Protein AF-A0A943Q729-F1 (afdb_monomer_lite)

Structure (mmCIF, N/CA/C/O backbone):
data_AF-A0A943Q729-F1
#
_entry.id   AF-A0A943Q729-F1
#
loop_
_atom_site.group_PDB
_atom_site.id
_atom_site.type_symbol
_atom_site.label_atom_id
_atom_site.label_alt_id
_atom_site.label_comp_id
_atom_site.label_asym_id
_atom_site.label_entity_id
_atom_site.label_seq_id
_atom_site.pdbx_PDB_ins_code
_atom_site.Cartn_x
_atom_site.Cartn_y
_atom_site.Cartn_z
_atom_site.occupancy
_atom_site.B_iso_or_equiv
_atom_site.auth_seq_id
_atom_site.auth_comp_id
_atom_site.auth_asym_id
_atom_site.auth_atom_id
_atom_site.pdbx_PDB_model_num
ATOM 1 N N . MET A 1 1 ? 25.561 -41.787 -83.678 1.00 50.84 1 MET A N 1
ATOM 2 C CA . MET A 1 1 ? 24.642 -41.439 -82.561 1.00 50.84 1 MET A CA 1
ATOM 3 C C . MET A 1 1 ? 25.364 -40.540 -81.547 1.00 50.84 1 MET A C 1
ATOM 5 O O . MET A 1 1 ? 26.297 -41.026 -80.929 1.00 50.84 1 MET A O 1
ATOM 9 N N . LYS A 1 2 ? 25.003 -39.251 -81.374 1.00 47.88 2 LYS A N 1
ATOM 10 C CA . LYS A 1 2 ? 25.682 -38.339 -80.404 1.00 47.88 2 LYS A CA 1
ATOM 11 C C . LYS A 1 2 ? 24.779 -37.329 -79.645 1.00 47.88 2 LYS A C 1
ATOM 13 O O . LYS A 1 2 ? 25.304 -36.437 -78.989 1.00 47.88 2 LYS A O 1
ATOM 18 N N . LYS A 1 3 ? 23.439 -37.453 -79.671 1.00 49.59 3 LYS A N 1
ATOM 19 C CA . LYS A 1 3 ? 22.523 -36.493 -78.992 1.00 49.59 3 LYS A CA 1
ATOM 20 C C . LYS A 1 3 ? 22.023 -36.907 -77.592 1.00 49.59 3 LYS A C 1
ATOM 22 O O . LYS A 1 3 ? 21.720 -36.032 -76.795 1.00 49.59 3 LYS A O 1
ATOM 27 N N . LYS A 1 4 ? 21.981 -38.206 -77.252 1.00 48.34 4 LYS A N 1
ATOM 28 C CA . LYS A 1 4 ? 21.344 -38.708 -76.007 1.00 48.34 4 LYS A CA 1
ATOM 29 C C . LYS A 1 4 ? 22.220 -38.628 -74.738 1.00 48.34 4 LYS A C 1
ATOM 31 O O . LYS A 1 4 ? 21.702 -38.730 -73.637 1.00 48.34 4 LYS A O 1
ATOM 36 N N . VAL A 1 5 ? 23.536 -38.424 -74.876 1.00 50.72 5 VAL A N 1
ATOM 37 C CA . VAL A 1 5 ? 24.510 -38.486 -73.757 1.00 50.72 5 VAL A CA 1
ATOM 38 C C . VAL A 1 5 ? 24.711 -37.132 -73.050 1.00 50.72 5 VAL A C 1
ATOM 40 O O . VAL A 1 5 ? 25.251 -37.085 -71.948 1.00 50.72 5 VAL A O 1
ATOM 43 N N . ARG A 1 6 ? 24.275 -36.011 -73.648 1.00 51.03 6 ARG A N 1
ATOM 44 C CA . ARG A 1 6 ? 24.470 -34.669 -73.063 1.00 51.03 6 ARG A CA 1
ATOM 45 C C . ARG A 1 6 ? 23.537 -34.379 -71.879 1.00 51.03 6 ARG A C 1
ATOM 47 O O . ARG A 1 6 ? 24.009 -33.836 -70.888 1.00 51.03 6 ARG A O 1
ATOM 54 N N . ASN A 1 7 ? 22.268 -34.789 -71.933 1.00 55.78 7 ASN A N 1
ATOM 55 C CA . ASN A 1 7 ? 21.291 -34.431 -70.893 1.00 55.78 7 ASN A CA 1
ATOM 56 C C . ASN A 1 7 ? 21.555 -35.145 -69.555 1.00 55.78 7 ASN A C 1
ATOM 58 O O . ASN A 1 7 ? 21.474 -34.506 -68.510 1.00 55.78 7 ASN A O 1
ATOM 62 N N . ASN A 1 8 ? 21.972 -36.418 -69.569 1.00 55.00 8 ASN A N 1
ATOM 63 C CA . ASN A 1 8 ? 22.307 -37.142 -68.333 1.00 55.00 8 ASN A CA 1
ATOM 64 C C . ASN A 1 8 ? 23.494 -36.515 -67.581 1.00 55.00 8 ASN A C 1
ATOM 66 O O . ASN A 1 8 ? 23.521 -36.569 -66.358 1.00 55.00 8 ASN A O 1
ATOM 70 N N . LYS A 1 9 ? 24.452 -35.891 -68.285 1.00 53.03 9 LYS A N 1
ATOM 71 C CA . LYS A 1 9 ? 25.573 -35.190 -67.635 1.00 53.03 9 LYS A CA 1
ATOM 72 C C . LYS A 1 9 ? 25.128 -33.912 -66.923 1.00 53.03 9 LYS A C 1
ATOM 74 O O . LYS A 1 9 ? 25.658 -33.614 -65.861 1.00 53.03 9 LYS A O 1
ATOM 79 N N . VAL A 1 10 ? 24.153 -33.189 -67.480 1.00 54.88 10 VAL A N 1
ATOM 80 C CA . VAL A 1 10 ? 23.593 -31.980 -66.852 1.00 54.88 10 VAL A CA 1
ATOM 81 C C . VAL A 1 10 ? 22.761 -32.354 -65.626 1.00 54.88 10 VAL A C 1
ATOM 83 O O . VAL A 1 10 ? 22.993 -31.803 -64.560 1.00 54.88 10 VAL A O 1
ATOM 86 N N . ILE A 1 11 ? 21.873 -33.349 -65.737 1.00 56.91 11 ILE A N 1
ATOM 87 C CA . ILE A 1 11 ? 21.041 -33.810 -64.611 1.00 56.91 11 ILE A CA 1
ATOM 88 C C . ILE A 1 11 ? 21.911 -34.350 -63.464 1.00 56.91 11 ILE A C 1
ATOM 90 O O . ILE A 1 11 ? 21.679 -34.008 -62.307 1.00 56.91 11 ILE A O 1
ATOM 94 N N . LEU A 1 12 ? 22.951 -35.135 -63.774 1.00 54.47 12 LEU A N 1
ATOM 95 C CA . LEU A 1 12 ? 23.890 -35.629 -62.764 1.00 54.47 12 LEU A CA 1
ATOM 96 C C . LEU A 1 12 ? 24.662 -34.483 -62.093 1.00 54.47 12 LEU A C 1
ATOM 98 O O . LEU A 1 12 ? 24.796 -34.488 -60.875 1.00 54.47 12 LEU A O 1
ATOM 102 N N . ALA A 1 13 ? 25.118 -33.483 -62.856 1.00 57.34 13 ALA A N 1
ATOM 103 C CA . ALA A 1 13 ? 25.777 -32.301 -62.300 1.00 57.34 13 ALA A CA 1
ATOM 104 C C . ALA A 1 13 ? 24.837 -31.465 -61.412 1.00 57.34 13 ALA A C 1
ATOM 106 O O . ALA A 1 13 ? 25.272 -30.974 -60.376 1.00 57.34 13 ALA A O 1
ATOM 107 N N . SER A 1 14 ? 23.552 -31.345 -61.763 1.00 53.78 14 SER A N 1
ATOM 108 C CA . SER A 1 14 ? 22.551 -30.660 -60.935 1.00 53.78 14 SER A CA 1
ATOM 109 C C . SER A 1 14 ? 22.275 -31.393 -59.621 1.00 53.78 14 SER A C 1
ATOM 111 O O . SER A 1 14 ? 22.217 -30.747 -58.581 1.00 53.78 14 SER A O 1
ATOM 113 N N . ILE A 1 15 ? 22.155 -32.727 -59.635 1.00 58.56 15 ILE A N 1
ATOM 114 C CA . ILE A 1 15 ? 21.972 -33.525 -58.408 1.00 58.56 15 ILE A CA 1
ATOM 115 C C . ILE A 1 15 ? 23.233 -33.465 -57.534 1.00 58.56 15 ILE A C 1
ATOM 117 O O . ILE A 1 15 ? 23.124 -33.304 -56.321 1.00 58.56 15 ILE A O 1
ATOM 121 N N . LEU A 1 16 ? 24.424 -33.523 -58.141 1.00 53.88 16 LEU A N 1
ATOM 122 C CA . LEU A 1 16 ? 25.692 -33.379 -57.424 1.00 53.88 16 LEU A CA 1
ATOM 123 C C . LEU A 1 16 ? 25.811 -31.989 -56.776 1.00 53.88 16 LEU A C 1
ATOM 125 O O . LEU A 1 16 ? 26.142 -31.894 -55.601 1.00 53.88 16 LEU A O 1
ATOM 129 N N . ALA A 1 17 ? 25.468 -30.919 -57.502 1.00 52.81 17 ALA A N 1
ATOM 130 C CA . ALA A 1 17 ? 25.476 -29.554 -56.980 1.00 52.81 17 ALA A CA 1
ATOM 131 C C . ALA A 1 17 ? 24.466 -29.352 -55.837 1.00 52.81 17 ALA A C 1
ATOM 133 O O . ALA A 1 17 ? 24.796 -28.711 -54.841 1.00 52.81 17 ALA A O 1
ATOM 134 N N . LEU A 1 18 ? 23.263 -29.931 -55.941 1.00 51.97 18 LEU A N 1
ATOM 135 C CA . LEU A 1 18 ? 22.249 -29.856 -54.886 1.00 51.97 18 LEU A CA 1
ATOM 136 C C . LEU A 1 18 ? 22.676 -30.644 -53.632 1.00 51.97 18 LEU A C 1
ATOM 138 O O . LEU A 1 18 ? 22.516 -30.151 -52.519 1.00 51.97 18 LEU A O 1
ATOM 142 N N . GLY A 1 19 ? 23.304 -31.812 -53.814 1.00 52.22 19 GLY A N 1
ATOM 143 C CA . GLY A 1 19 ? 23.912 -32.593 -52.733 1.00 52.22 19 GLY A CA 1
ATOM 144 C C . GLY A 1 19 ? 25.077 -31.867 -52.050 1.00 52.22 19 GLY A C 1
ATOM 145 O O . GLY A 1 19 ? 25.152 -31.842 -50.820 1.00 52.22 19 GLY A O 1
ATOM 146 N N . CYS A 1 20 ? 25.943 -31.202 -52.823 1.00 53.06 20 CYS A N 1
ATOM 147 C CA . CYS A 1 20 ? 27.017 -30.360 -52.293 1.00 53.06 20 CYS A CA 1
ATOM 148 C C . CYS A 1 20 ? 26.483 -29.140 -51.525 1.00 53.06 20 CYS A C 1
ATOM 150 O O . CYS A 1 20 ? 27.040 -28.807 -50.484 1.00 53.06 20 CYS A O 1
ATOM 152 N N . LEU A 1 21 ? 25.392 -28.511 -51.977 1.00 47.88 21 LEU A N 1
ATOM 153 C CA . LEU A 1 21 ? 24.729 -27.419 -51.252 1.00 47.88 21 LEU A CA 1
ATOM 154 C C . LEU A 1 21 ? 24.155 -27.885 -49.906 1.00 47.88 21 LEU A C 1
ATOM 156 O O . LEU A 1 21 ? 24.373 -27.223 -48.892 1.00 47.88 21 LEU A O 1
ATOM 160 N N . THR A 1 22 ? 23.502 -29.052 -49.859 1.00 54.81 22 THR A N 1
ATOM 161 C CA . THR A 1 22 ? 23.019 -29.609 -48.584 1.00 54.81 22 THR A CA 1
ATOM 162 C C . THR A 1 22 ? 24.168 -29.993 -47.648 1.00 54.81 22 THR A C 1
ATOM 164 O O . THR A 1 22 ? 24.132 -29.639 -46.470 1.00 54.81 22 THR A O 1
ATOM 167 N N . ALA A 1 23 ? 25.232 -30.619 -48.166 1.00 51.59 23 ALA A N 1
ATOM 168 C CA . ALA A 1 23 ? 26.418 -30.974 -47.385 1.00 51.59 23 ALA A CA 1
ATOM 169 C C . ALA A 1 23 ? 27.150 -29.734 -46.837 1.00 51.59 23 ALA A C 1
ATOM 171 O O . ALA A 1 23 ? 27.566 -29.730 -45.681 1.00 51.59 23 ALA A O 1
ATOM 172 N N . ALA A 1 24 ? 27.242 -28.657 -47.625 1.00 50.53 24 ALA A N 1
ATOM 173 C CA . ALA A 1 24 ? 27.793 -27.382 -47.174 1.00 50.53 24 ALA A CA 1
ATOM 174 C C . ALA A 1 24 ? 26.938 -26.747 -46.064 1.00 50.53 24 ALA A C 1
ATOM 176 O O . ALA A 1 24 ? 27.495 -26.275 -45.075 1.00 50.53 24 ALA A O 1
ATOM 177 N N . SER A 1 25 ? 25.602 -26.785 -46.173 1.00 49.69 25 SER A N 1
ATOM 178 C CA . SER A 1 25 ? 24.725 -26.217 -45.136 1.00 49.69 25 SER A CA 1
ATOM 179 C C . SER A 1 25 ? 24.841 -26.929 -43.783 1.00 49.69 25 SER A C 1
ATOM 181 O O . SER A 1 25 ? 24.988 -26.257 -42.765 1.00 49.69 25 SER A O 1
ATOM 183 N N . VAL A 1 26 ? 24.872 -28.270 -43.753 1.00 52.38 26 VAL A N 1
ATOM 184 C CA . VAL A 1 26 ? 25.045 -29.014 -42.488 1.00 52.38 26 VAL A CA 1
ATOM 185 C C . VAL A 1 26 ? 26.492 -28.980 -41.9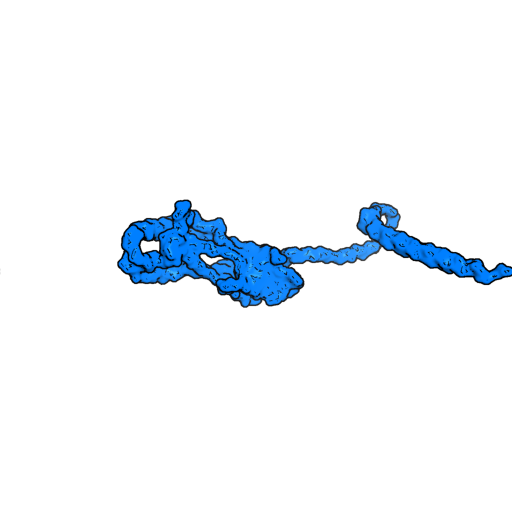82 1.00 52.38 26 VAL A C 1
ATOM 187 O O . VAL A 1 26 ? 26.715 -29.005 -40.774 1.00 52.38 26 VAL A O 1
ATOM 190 N N . GLY A 1 27 ? 27.475 -28.849 -42.881 1.00 43.56 27 GLY A N 1
ATOM 191 C CA . GLY A 1 27 ? 28.878 -28.632 -42.524 1.00 43.56 27 GLY A CA 1
ATOM 192 C C . GLY A 1 27 ? 29.097 -27.308 -41.787 1.00 43.56 27 GLY A C 1
ATOM 193 O O . GLY A 1 27 ? 29.744 -27.295 -40.742 1.00 43.56 27 GLY A O 1
ATOM 194 N N . PHE A 1 28 ? 28.482 -26.216 -42.259 1.00 46.22 28 PHE A N 1
ATOM 195 C CA . PHE A 1 28 ? 28.500 -24.926 -41.559 1.00 46.22 28 PHE A CA 1
ATOM 196 C C . PHE A 1 28 ? 27.839 -25.006 -40.174 1.00 46.22 28 PHE A C 1
ATOM 198 O O . PHE A 1 28 ? 28.396 -24.490 -39.208 1.00 46.22 28 PHE A O 1
ATOM 205 N N . SER A 1 29 ? 26.701 -25.699 -40.041 1.00 43.69 29 SER A N 1
ATOM 206 C CA . SER A 1 29 ? 26.063 -25.914 -38.731 1.00 43.69 29 SER A CA 1
ATOM 207 C C . SER A 1 29 ? 26.916 -26.753 -37.772 1.00 43.69 29 SER A C 1
ATOM 209 O O . SER A 1 29 ? 26.869 -26.528 -36.566 1.00 43.69 29 SER A O 1
ATOM 211 N N . SER A 1 30 ? 27.701 -27.707 -38.285 1.00 43.91 30 SER A N 1
ATOM 212 C CA . SER A 1 30 ? 28.532 -28.585 -37.453 1.00 43.91 30 SER A CA 1
ATOM 213 C C . SER A 1 30 ? 29.877 -27.966 -37.055 1.00 43.91 30 SER A C 1
ATOM 215 O O . SER A 1 30 ? 30.387 -28.307 -35.990 1.00 43.91 30 SER A O 1
ATOM 217 N N . TRP A 1 31 ? 30.450 -27.059 -37.856 1.00 39.47 31 TRP A N 1
ATOM 218 C CA . TRP A 1 31 ? 31.709 -26.376 -37.512 1.00 39.47 31 TRP A CA 1
ATOM 219 C C . TRP A 1 31 ? 31.526 -25.347 -36.385 1.00 39.47 31 TRP A C 1
ATOM 221 O O . TRP A 1 31 ? 32.400 -25.193 -35.540 1.00 39.47 31 TRP A O 1
ATOM 231 N N . VAL A 1 32 ? 30.342 -24.733 -36.270 1.00 44.12 32 VAL A N 1
ATOM 232 C CA . VAL A 1 32 ? 29.986 -23.870 -35.122 1.00 44.12 32 VAL A CA 1
ATOM 233 C C . VAL A 1 32 ? 30.011 -24.629 -33.778 1.00 44.12 32 VAL A C 1
ATOM 235 O O . VAL A 1 32 ? 30.067 -23.999 -32.725 1.00 44.12 32 VAL A O 1
ATOM 238 N N . ILE A 1 33 ? 29.994 -25.970 -33.789 1.00 46.53 33 ILE A N 1
ATOM 239 C CA . ILE A 1 33 ? 29.893 -26.811 -32.582 1.00 46.53 33 ILE A CA 1
ATOM 240 C C . ILE A 1 33 ? 31.115 -27.741 -32.380 1.00 46.53 33 ILE A C 1
ATOM 242 O O . ILE A 1 33 ? 31.267 -28.304 -31.296 1.00 46.53 33 ILE A O 1
ATOM 246 N N . ALA A 1 34 ? 32.032 -27.885 -33.348 1.00 39.22 34 ALA A N 1
ATOM 247 C CA . ALA A 1 34 ? 33.184 -28.788 -33.219 1.00 39.22 34 ALA A CA 1
ATOM 248 C C . ALA A 1 34 ? 34.489 -28.267 -33.857 1.00 39.22 34 ALA A C 1
ATOM 250 O O . ALA A 1 34 ? 34.477 -27.721 -34.955 1.00 39.22 34 ALA A O 1
ATOM 251 N N . ALA A 1 35 ? 35.608 -28.571 -33.180 1.00 38.81 35 ALA A N 1
ATOM 252 C CA . ALA A 1 35 ? 37.011 -28.287 -33.526 1.00 38.81 35 ALA A CA 1
ATOM 253 C C . ALA A 1 35 ? 37.489 -26.822 -33.378 1.00 38.81 35 ALA A C 1
ATOM 255 O O . ALA A 1 35 ? 37.504 -26.034 -34.322 1.00 38.81 35 ALA A O 1
ATOM 256 N N . GLN A 1 36 ? 37.991 -26.507 -32.176 1.00 45.56 36 GLN A N 1
ATOM 257 C CA . GLN A 1 36 ? 39.033 -25.492 -31.971 1.00 45.56 36 GLN A CA 1
ATOM 258 C C . GLN A 1 36 ? 40.409 -26.098 -32.322 1.00 45.56 36 GLN A C 1
ATOM 260 O O . GLN A 1 36 ? 40.698 -27.191 -31.836 1.00 45.56 36 GLN A O 1
ATOM 265 N N . ASN A 1 37 ? 41.248 -25.356 -33.066 1.00 40.12 37 ASN A N 1
ATOM 266 C CA . ASN A 1 37 ? 42.634 -25.681 -33.486 1.00 40.12 37 ASN A CA 1
ATOM 267 C C . ASN A 1 37 ? 42.782 -26.998 -34.310 1.00 40.12 37 ASN A C 1
ATOM 269 O O . ASN A 1 37 ? 41.916 -27.863 -34.280 1.00 40.12 37 ASN A O 1
ATOM 273 N N . THR A 1 38 ? 43.809 -27.243 -35.127 1.00 45.00 38 THR A N 1
ATOM 274 C CA . THR A 1 38 ? 45.134 -26.619 -35.316 1.00 45.00 38 THR A CA 1
ATOM 275 C C . THR A 1 38 ? 45.427 -26.381 -36.813 1.00 45.00 38 THR A C 1
ATOM 277 O O . THR A 1 38 ? 44.821 -27.030 -37.663 1.00 45.00 38 THR A O 1
ATOM 280 N N . ASP A 1 39 ? 46.369 -25.539 -37.251 1.00 45.28 39 ASP A N 1
ATOM 281 C CA . ASP A 1 39 ? 47.011 -24.347 -36.660 1.00 45.28 39 ASP A CA 1
ATOM 282 C C . ASP A 1 39 ? 47.620 -23.537 -37.832 1.00 45.28 39 ASP A C 1
ATOM 284 O O . ASP A 1 39 ? 48.531 -24.025 -38.496 1.00 45.28 39 ASP A O 1
ATOM 288 N N . ASP A 1 40 ? 47.138 -22.316 -38.092 1.00 40.47 40 ASP A N 1
ATOM 289 C CA . ASP A 1 40 ? 47.721 -21.363 -39.057 1.00 40.47 40 ASP A CA 1
ATOM 290 C C . ASP A 1 40 ? 47.350 -19.932 -38.616 1.00 40.47 40 ASP A C 1
ATOM 292 O O . ASP A 1 40 ? 46.173 -19.613 -38.427 1.00 40.47 40 ASP A O 1
ATOM 296 N N . THR A 1 41 ? 48.333 -19.050 -38.405 1.00 43.72 41 THR A N 1
ATOM 297 C CA . THR A 1 41 ? 48.140 -17.718 -37.788 1.00 43.72 41 THR A CA 1
ATOM 298 C C . THR A 1 41 ? 47.648 -16.644 -38.763 1.00 43.72 41 THR A C 1
ATOM 300 O O . THR A 1 41 ? 48.163 -15.526 -38.828 1.00 43.72 41 THR A O 1
ATOM 303 N N . SER A 1 42 ? 46.560 -16.932 -39.477 1.00 38.69 42 SER A N 1
ATOM 304 C CA . SER A 1 42 ? 45.682 -15.870 -39.965 1.00 38.69 42 SER A CA 1
ATOM 305 C C . SER A 1 42 ? 44.837 -15.359 -38.798 1.00 38.69 42 SER A C 1
ATOM 307 O O . SER A 1 42 ? 43.882 -16.021 -38.392 1.00 38.69 42 SER A O 1
ATOM 309 N N . ASN A 1 43 ? 45.166 -14.175 -38.270 1.00 36.66 43 ASN A N 1
ATOM 310 C CA . ASN A 1 43 ? 44.339 -13.466 -37.286 1.00 36.66 43 ASN A CA 1
ATOM 311 C C . ASN A 1 43 ? 43.019 -13.015 -37.936 1.00 36.66 43 ASN A C 1
ATOM 313 O O . ASN A 1 43 ? 42.841 -11.845 -38.281 1.00 36.66 43 ASN A O 1
ATOM 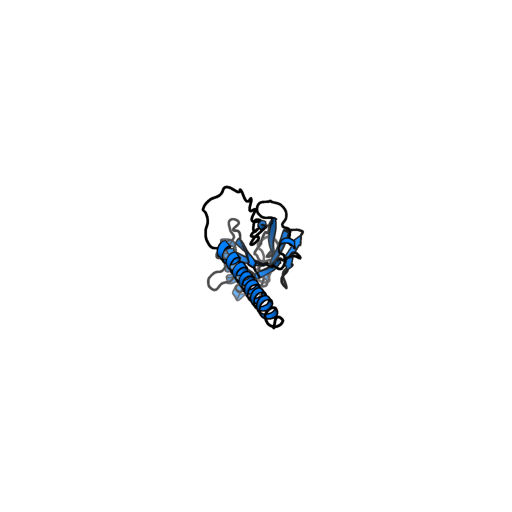317 N N . VAL A 1 44 ? 42.084 -13.950 -38.115 1.00 37.22 44 VAL A N 1
ATOM 318 C CA . VAL A 1 44 ? 40.701 -13.633 -38.461 1.00 37.22 44 VAL A CA 1
ATOM 319 C C . VAL A 1 44 ? 40.104 -12.940 -37.244 1.00 37.22 44 VAL A C 1
ATOM 321 O O . VAL A 1 44 ? 39.780 -13.582 -36.247 1.00 37.22 44 VAL A O 1
ATOM 324 N N . ASN A 1 45 ? 39.987 -11.615 -37.309 1.00 32.66 45 ASN A N 1
ATOM 325 C CA . ASN A 1 45 ? 39.368 -10.837 -36.246 1.00 32.66 45 ASN A CA 1
ATOM 326 C C . ASN A 1 45 ? 37.844 -11.028 -36.300 1.00 32.66 45 ASN A C 1
ATOM 328 O O . ASN A 1 45 ? 37.111 -10.179 -36.807 1.00 32.66 45 ASN A O 1
ATOM 332 N N . VAL A 1 46 ? 37.377 -12.188 -35.830 1.00 32.56 46 VAL A N 1
ATOM 333 C CA . VAL A 1 46 ? 35.956 -12.506 -35.685 1.00 32.56 46 VAL A CA 1
ATOM 334 C C . VAL A 1 46 ? 35.419 -11.733 -34.485 1.00 32.56 46 VAL A C 1
ATOM 336 O O . VAL A 1 46 ? 35.341 -12.246 -33.369 1.00 32.56 46 VAL A O 1
ATOM 339 N N . THR A 1 47 ? 35.017 -10.486 -34.709 1.00 26.91 47 THR A N 1
ATOM 340 C CA . THR A 1 47 ? 34.113 -9.799 -33.787 1.00 26.91 47 THR A CA 1
ATOM 341 C C . THR A 1 47 ? 32.734 -10.435 -33.905 1.00 26.91 47 THR A C 1
ATOM 343 O O . THR A 1 47 ? 31.934 -10.054 -34.760 1.00 26.91 47 THR A O 1
ATOM 346 N N . VAL A 1 48 ? 32.460 -11.417 -33.043 1.00 28.52 48 VAL A N 1
ATOM 347 C CA . VAL A 1 48 ? 31.081 -11.739 -32.668 1.00 28.52 48 VAL A CA 1
ATOM 348 C C . VAL A 1 48 ? 30.543 -10.506 -31.957 1.00 28.52 48 VAL A C 1
ATOM 350 O O . VAL A 1 48 ? 31.071 -10.119 -30.914 1.00 28.52 48 VAL A O 1
ATOM 353 N N . ASP A 1 49 ? 29.539 -9.864 -32.547 1.00 30.16 49 ASP A N 1
ATOM 354 C CA . ASP A 1 49 ? 28.929 -8.690 -31.937 1.00 30.16 49 ASP A CA 1
ATOM 355 C C . ASP A 1 49 ? 28.253 -9.093 -30.619 1.00 30.16 49 ASP A C 1
ATOM 357 O O . ASP A 1 49 ? 27.648 -10.166 -30.508 1.00 30.16 49 ASP A O 1
ATOM 361 N N . GLY A 1 50 ? 28.419 -8.274 -29.584 1.00 26.08 50 GLY A N 1
ATOM 362 C CA . GLY A 1 50 ? 28.039 -8.658 -28.228 1.00 26.08 50 GLY A CA 1
ATOM 363 C C . GLY A 1 50 ? 26.525 -8.802 -28.089 1.00 26.08 50 GLY A C 1
ATOM 364 O O . GLY A 1 50 ? 25.798 -7.816 -28.210 1.00 26.08 50 GLY A O 1
ATOM 365 N N . VAL A 1 51 ? 26.035 -10.003 -27.757 1.00 33.47 51 VAL A N 1
ATOM 366 C CA . VAL A 1 51 ? 24.621 -10.194 -27.400 1.00 33.47 51 VAL A CA 1
ATOM 367 C C . VAL A 1 51 ? 24.347 -9.455 -26.090 1.00 33.47 51 VAL A C 1
ATOM 369 O O . VAL A 1 51 ? 24.646 -9.952 -25.004 1.00 33.47 51 VAL A O 1
ATOM 372 N N . LYS A 1 52 ? 23.773 -8.252 -26.185 1.00 33.28 52 LYS A N 1
ATOM 373 C CA . LYS A 1 52 ? 23.280 -7.518 -25.018 1.00 33.28 52 LYS A CA 1
ATOM 374 C C . LYS A 1 52 ? 22.063 -8.235 -24.437 1.00 33.28 52 LYS A C 1
ATOM 376 O O . LYS A 1 52 ? 20.974 -8.224 -25.010 1.00 33.28 52 LYS A O 1
ATOM 381 N N . ASP A 1 53 ? 22.262 -8.833 -23.272 1.00 34.88 53 ASP A N 1
ATOM 382 C CA . ASP A 1 53 ? 21.197 -9.370 -22.434 1.00 34.88 53 ASP A CA 1
ATOM 383 C C . ASP A 1 53 ? 20.514 -8.229 -21.664 1.00 34.88 53 ASP A C 1
ATOM 385 O O . ASP A 1 53 ? 21.027 -7.735 -20.662 1.00 34.88 53 ASP A O 1
ATOM 389 N N . HIS A 1 54 ? 19.353 -7.800 -22.156 1.00 41.00 54 HIS A N 1
ATOM 390 C CA . HIS A 1 54 ? 18.589 -6.671 -21.615 1.00 41.00 54 HIS A CA 1
ATOM 391 C C . HIS A 1 54 ? 17.572 -7.073 -20.528 1.00 41.00 54 HIS A C 1
ATOM 393 O O . HIS A 1 54 ? 16.693 -6.273 -20.212 1.00 41.00 54 HIS A O 1
ATOM 399 N N . ARG A 1 55 ? 17.627 -8.304 -19.981 1.00 41.28 55 ARG A N 1
ATOM 400 C CA . ARG A 1 55 ? 16.534 -8.885 -19.163 1.00 41.28 55 ARG A CA 1
ATOM 401 C C . ARG A 1 55 ? 16.008 -7.977 -18.046 1.00 41.28 55 ARG A C 1
ATOM 403 O O . ARG A 1 55 ? 14.798 -7.933 -17.858 1.00 41.28 55 ARG A O 1
ATOM 410 N N . TYR A 1 56 ? 16.892 -7.240 -17.368 1.00 54.81 56 TYR A N 1
ATOM 411 C CA . TYR A 1 56 ? 16.532 -6.164 -16.435 1.00 54.81 56 TYR A CA 1
ATOM 412 C C . TYR A 1 56 ? 17.551 -5.029 -16.577 1.00 54.81 56 TYR A C 1
ATOM 414 O O . TYR A 1 56 ? 18.666 -5.097 -16.046 1.00 54.81 56 TYR A O 1
ATOM 422 N N . ASN A 1 57 ? 17.174 -4.026 -17.372 1.00 62.25 57 ASN A N 1
ATOM 423 C CA . ASN A 1 57 ? 18.044 -2.934 -17.818 1.00 62.25 57 ASN A CA 1
ATOM 424 C C . ASN A 1 57 ? 17.850 -1.627 -17.026 1.00 62.25 57 ASN A C 1
ATOM 426 O O . ASN A 1 57 ? 18.361 -0.576 -17.420 1.00 62.25 57 ASN A O 1
ATOM 430 N N . PHE A 1 58 ? 17.130 -1.703 -15.906 1.00 63.59 58 PHE A N 1
ATOM 431 C CA . PHE A 1 58 ? 16.882 -0.600 -14.990 1.00 63.59 58 PHE A CA 1
ATOM 432 C C . PHE A 1 58 ? 17.191 -0.994 -13.541 1.00 63.59 58 PHE A C 1
ATOM 434 O O . PHE A 1 58 ? 16.976 -2.141 -13.149 1.00 63.59 58 PHE A O 1
ATOM 441 N N . ASP A 1 59 ? 17.656 -0.025 -12.758 1.00 67.38 59 ASP A N 1
ATOM 442 C CA . ASP A 1 59 ? 17.674 -0.069 -11.298 1.00 67.38 59 ASP A CA 1
ATOM 443 C C . ASP A 1 59 ? 16.457 0.728 -10.787 1.00 67.38 59 ASP A C 1
ATOM 445 O O . ASP A 1 59 ? 16.150 1.799 -11.326 1.00 67.38 59 ASP A O 1
ATOM 449 N N . VAL A 1 60 ? 15.753 0.214 -9.770 1.00 65.19 60 VAL A N 1
ATOM 450 C CA . VAL A 1 60 ? 14.617 0.908 -9.132 1.00 65.19 60 VAL A CA 1
ATOM 451 C C . VAL A 1 60 ? 14.983 1.296 -7.714 1.00 65.19 60 VAL A C 1
ATOM 453 O O . VAL A 1 60 ? 15.261 0.433 -6.881 1.00 65.19 60 VAL A O 1
ATOM 456 N N . THR A 1 61 ? 14.910 2.590 -7.434 1.00 70.19 61 THR A N 1
ATOM 457 C CA . THR A 1 61 ? 14.985 3.116 -6.072 1.00 70.19 61 THR A CA 1
ATOM 458 C C . THR A 1 61 ? 13.575 3.435 -5.606 1.00 70.19 61 THR A C 1
ATOM 460 O O . THR A 1 61 ? 12.859 4.174 -6.278 1.00 70.19 61 THR A O 1
ATOM 463 N N . ALA A 1 62 ? 13.182 2.890 -4.456 1.00 60.22 62 ALA A N 1
ATOM 464 C CA . ALA A 1 62 ? 11.995 3.350 -3.754 1.00 60.22 62 ALA A CA 1
ATOM 465 C C . ALA A 1 62 ? 12.374 4.536 -2.857 1.00 60.22 62 ALA A C 1
ATOM 467 O O . ALA A 1 62 ? 13.223 4.387 -1.976 1.00 60.22 62 ALA A O 1
ATOM 468 N N . SER A 1 63 ? 11.742 5.689 -3.061 1.00 58.44 63 SER A N 1
ATOM 469 C CA . SER A 1 63 ? 11.750 6.799 -2.108 1.00 58.44 63 SER A CA 1
ATOM 470 C C . SER A 1 63 ? 10.383 6.900 -1.444 1.00 58.44 63 SER A C 1
ATOM 472 O O . SER A 1 63 ? 9.342 6.847 -2.095 1.00 58.44 63 SER A O 1
ATOM 474 N N . SER A 1 64 ? 10.364 7.055 -0.125 1.00 55.47 64 SER A N 1
ATOM 475 C CA . SER A 1 64 ? 9.192 7.598 0.550 1.00 55.47 64 SER A CA 1
ATOM 476 C C . SER A 1 64 ? 9.263 9.118 0.462 1.00 55.47 64 SER A C 1
ATOM 478 O O . SER A 1 64 ? 10.162 9.718 1.051 1.00 55.47 64 SER A O 1
ATOM 480 N N . SER A 1 65 ? 8.293 9.750 -0.192 1.00 52.94 65 SER A N 1
ATOM 481 C CA . SER A 1 65 ? 7.808 11.037 0.308 1.00 52.94 65 SER A CA 1
ATOM 482 C C . SER A 1 65 ? 7.310 10.840 1.749 1.00 52.94 65 SER A C 1
ATOM 484 O O . SER A 1 65 ? 6.812 9.759 2.071 1.00 52.94 65 SER A O 1
ATOM 486 N N . ASP A 1 66 ? 7.472 11.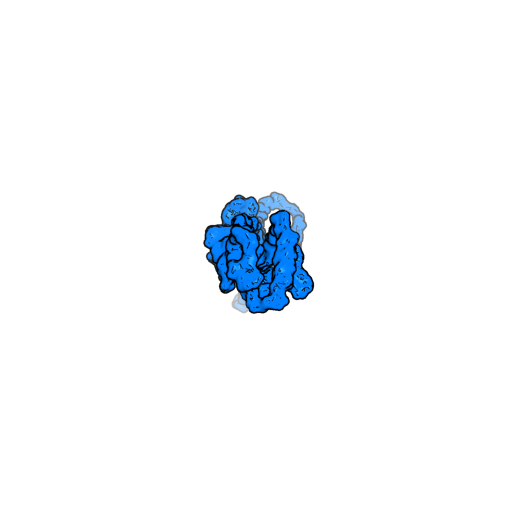840 2.622 1.00 53.94 66 ASP A N 1
ATOM 487 C CA . ASP A 1 66 ? 7.260 11.723 4.079 1.00 53.94 66 ASP A CA 1
ATOM 488 C C . ASP A 1 66 ? 5.793 11.415 4.470 1.00 53.94 66 ASP A C 1
ATOM 490 O O . ASP A 1 66 ? 5.026 12.276 4.906 1.00 53.94 66 ASP A O 1
ATOM 494 N N . SER A 1 67 ? 5.390 10.152 4.322 1.00 52.22 67 SER A N 1
ATOM 495 C CA . SER A 1 67 ? 4.059 9.644 4.653 1.00 52.22 67 SER A CA 1
ATOM 496 C C . SER A 1 67 ? 3.908 9.414 6.153 1.00 52.22 67 SER A C 1
ATOM 498 O O . SER A 1 67 ? 4.379 8.416 6.697 1.00 52.22 67 SER A O 1
ATOM 500 N N . THR A 1 68 ? 3.179 10.304 6.825 1.00 57.44 68 THR A N 1
ATOM 501 C CA . THR A 1 68 ? 2.754 10.114 8.219 1.00 57.44 68 THR A CA 1
ATOM 502 C C . THR A 1 68 ? 1.351 9.513 8.285 1.00 57.44 68 THR A C 1
ATOM 504 O O . THR A 1 68 ? 0.348 10.223 8.198 1.00 57.44 68 THR A O 1
ATOM 507 N N . ILE A 1 69 ? 1.292 8.195 8.489 1.00 59.97 69 ILE A N 1
ATOM 508 C CA . ILE A 1 69 ? 0.056 7.470 8.809 1.00 59.97 69 ILE A CA 1
ATOM 509 C C . ILE A 1 69 ? -0.309 7.750 10.273 1.00 59.97 69 ILE A C 1
ATOM 511 O O . ILE A 1 69 ? 0.485 7.490 11.176 1.00 59.97 69 ILE A O 1
ATOM 515 N N . GLN A 1 70 ? -1.515 8.259 10.516 1.00 57.59 70 GLN A N 1
ATOM 516 C CA . GLN A 1 70 ? -2.035 8.593 11.842 1.00 57.59 70 GLN A CA 1
ATOM 517 C C . GLN A 1 70 ? -3.319 7.799 12.104 1.00 57.59 70 GLN A C 1
ATOM 519 O O . GLN A 1 70 ? -4.366 8.080 11.519 1.00 57.59 70 GLN A O 1
ATOM 524 N N . LEU A 1 71 ? -3.221 6.794 12.983 1.00 55.62 71 LEU A N 1
ATOM 525 C CA . LEU A 1 71 ? -4.348 5.963 13.413 1.00 55.62 71 LEU A CA 1
ATOM 526 C C . LEU A 1 71 ? -4.990 6.548 14.678 1.00 55.62 71 LEU A C 1
ATOM 528 O O . LEU A 1 71 ? -4.332 6.655 15.714 1.00 55.62 71 LEU A O 1
ATOM 532 N N . GLY A 1 72 ? -6.284 6.859 14.630 1.00 58.00 72 GLY A N 1
ATOM 533 C CA . GLY A 1 72 ? -7.036 7.301 15.804 1.00 58.00 72 GLY A CA 1
ATOM 534 C C . GLY A 1 72 ? -8.498 7.641 15.503 1.00 58.00 72 GLY A C 1
ATOM 535 O O . GLY A 1 72 ? -8.890 7.691 14.335 1.00 58.00 72 GLY A O 1
ATOM 536 N N . PRO A 1 73 ? -9.328 7.874 16.538 1.00 53.00 73 PRO A N 1
ATOM 537 C CA . PRO A 1 73 ? -10.631 8.505 16.351 1.00 53.00 73 PRO A CA 1
ATOM 538 C C . PRO A 1 73 ? -10.450 9.874 15.683 1.00 53.00 73 PRO A C 1
ATOM 540 O O . PRO A 1 73 ? -9.636 10.675 16.135 1.00 53.00 73 PRO A O 1
ATOM 543 N N . SER A 1 74 ? -11.179 10.124 14.594 1.00 55.41 74 SER A N 1
ATOM 544 C CA . SER A 1 74 ? -10.993 11.314 13.745 1.00 55.41 74 SER A CA 1
ATOM 545 C C . SER A 1 74 ? -11.818 12.525 14.180 1.00 55.41 74 SER A C 1
ATOM 547 O O . SER A 1 74 ? -11.500 13.658 13.836 1.00 55.41 74 SER A O 1
ATOM 549 N N . THR A 1 75 ? -12.919 12.271 14.882 1.00 67.31 75 THR A N 1
ATOM 550 C CA . THR A 1 75 ? -14.011 13.212 15.150 1.00 67.31 75 THR A CA 1
ATOM 551 C C . THR A 1 75 ? -14.670 12.872 16.482 1.00 67.31 75 THR A C 1
ATOM 553 O O . THR A 1 75 ? -14.582 11.733 16.944 1.00 67.31 75 THR A O 1
ATOM 556 N N . GLU A 1 76 ? -15.353 13.846 17.087 1.00 67.56 76 GLU A N 1
ATOM 557 C CA . GLU A 1 76 ? -16.220 13.622 18.249 1.00 67.56 76 GLU A CA 1
ATOM 558 C C . GLU A 1 76 ? -17.311 12.590 17.919 1.00 67.56 76 GLU A C 1
ATOM 560 O O . GLU A 1 76 ? -18.239 12.865 17.154 1.00 67.56 76 GLU A O 1
ATOM 565 N N . GLY A 1 77 ? -17.182 11.388 18.480 1.00 61.09 77 GLY A N 1
ATOM 566 C CA . GLY A 1 77 ? -18.118 10.288 18.284 1.00 61.09 77 GLY A CA 1
ATOM 567 C C . GLY A 1 77 ? -19.125 10.178 19.423 1.00 61.09 77 GLY A C 1
ATOM 568 O O . GLY A 1 77 ? -18.963 10.740 20.503 1.00 61.09 77 GLY A O 1
ATOM 569 N N . LYS A 1 78 ? -20.186 9.390 19.216 1.00 72.56 78 LYS A N 1
ATOM 570 C CA . LYS A 1 78 ? -21.253 9.223 20.223 1.00 72.56 78 LYS A CA 1
ATOM 571 C C . LYS A 1 78 ? -20.763 8.569 21.524 1.00 72.56 78 LYS A C 1
ATOM 573 O O . LYS A 1 78 ? -21.332 8.818 22.585 1.00 72.56 78 LYS A O 1
ATOM 578 N N . TYR A 1 79 ? -19.752 7.705 21.424 1.00 73.69 79 TYR A N 1
ATOM 579 C CA . TYR A 1 79 ? -19.193 6.950 22.552 1.00 73.69 79 TYR A CA 1
ATOM 580 C C . TYR A 1 79 ? -17.661 6.998 22.639 1.00 73.69 79 TYR A C 1
ATOM 582 O O . TYR A 1 79 ? -17.108 6.683 23.689 1.00 73.69 79 TYR A O 1
ATOM 590 N N . ILE A 1 80 ? -16.974 7.350 21.547 1.00 71.69 80 ILE A N 1
ATOM 591 C CA . ILE A 1 80 ? -15.513 7.407 21.457 1.00 71.69 80 ILE A CA 1
ATOM 592 C C . ILE A 1 80 ? -15.146 8.699 20.732 1.00 71.69 80 ILE A C 1
ATOM 594 O O . ILE A 1 80 ? -15.570 8.907 19.598 1.00 71.69 80 ILE A O 1
ATOM 598 N N . SER A 1 81 ? -14.333 9.525 21.384 1.00 66.50 81 SER A N 1
ATOM 599 C CA . SER A 1 81 ? -13.839 10.806 20.871 1.00 66.50 81 SER A CA 1
ATOM 600 C C . SER A 1 81 ? -12.312 10.882 20.973 1.00 66.50 81 SER A C 1
ATOM 602 O O . SER A 1 81 ? -11.711 10.106 21.729 1.00 66.50 81 SER A O 1
ATOM 604 N N . PRO A 1 82 ? -11.656 11.801 20.246 1.00 61.78 82 PRO A N 1
ATOM 605 C CA . PRO A 1 82 ? -10.221 12.013 20.354 1.00 61.78 82 PRO A CA 1
ATOM 606 C C . PRO A 1 82 ? -9.844 12.607 21.717 1.00 61.78 82 PRO A C 1
ATOM 608 O O . PRO A 1 82 ? -10.535 13.461 22.266 1.00 61.78 82 PRO A O 1
ATOM 611 N N . SER A 1 83 ? -8.720 12.168 22.286 1.00 57.06 83 SER A N 1
ATOM 612 C CA . SER A 1 83 ? -8.229 12.708 23.556 1.00 57.06 83 SER A CA 1
ATOM 613 C C . SER A 1 83 ? -7.342 13.937 23.322 1.00 57.06 83 SER A C 1
ATOM 615 O O . SER A 1 83 ? -6.164 13.792 22.986 1.00 57.06 83 SER A O 1
ATOM 617 N N . GLY A 1 84 ? -7.886 15.135 23.548 1.00 61.06 84 GLY A N 1
ATOM 618 C CA . GLY A 1 84 ? -7.175 16.410 23.382 1.00 61.06 84 GLY A CA 1
ATOM 619 C C . GLY A 1 84 ? -7.274 16.973 21.961 1.00 61.06 84 GLY A C 1
ATOM 620 O O . GLY A 1 84 ? -8.149 16.585 21.196 1.00 61.06 84 GLY A O 1
ATOM 621 N N . SER A 1 85 ? -6.373 17.888 21.593 1.00 56.38 85 SER A N 1
ATOM 622 C CA . SER A 1 85 ? -6.302 18.486 20.248 1.00 56.38 85 SER A CA 1
ATOM 623 C C . SER A 1 85 ? -5.651 17.535 19.232 1.00 56.38 85 SER A C 1
ATOM 625 O O . SER A 1 85 ? -4.642 17.876 18.612 1.00 56.38 85 SER A O 1
ATOM 627 N N . ALA A 1 86 ? -6.157 16.306 19.142 1.00 52.62 86 ALA A N 1
ATOM 628 C CA . ALA A 1 86 ? -5.646 15.307 18.216 1.00 52.62 86 ALA A CA 1
ATOM 629 C C . ALA A 1 86 ? -5.890 15.749 16.766 1.00 52.62 86 ALA A C 1
ATOM 631 O O . ALA A 1 86 ? -6.953 16.278 16.443 1.00 52.62 86 ALA A O 1
ATOM 632 N N . SER A 1 87 ? -4.898 15.525 15.906 1.00 53.88 87 SER A N 1
ATOM 633 C CA . SER A 1 87 ? -5.038 15.692 14.460 1.00 53.88 87 SER A CA 1
ATOM 634 C C . SER A 1 87 ? -6.151 14.799 13.911 1.00 53.88 87 SER A C 1
ATOM 636 O O . SER A 1 87 ? -6.395 13.713 14.441 1.00 53.88 87 SER A O 1
ATOM 638 N N . GLU A 1 88 ? -6.774 15.227 12.813 1.00 60.34 88 GLU A N 1
ATOM 639 C CA . GLU A 1 88 ? -7.673 14.370 12.039 1.00 60.34 88 GLU A CA 1
ATOM 640 C C . GLU A 1 88 ? -6.955 13.075 11.613 1.00 60.34 88 GLU A C 1
ATOM 642 O O . GLU A 1 88 ? -5.750 13.066 11.347 1.00 60.34 88 GLU A O 1
ATOM 647 N N . GLU A 1 89 ? -7.704 11.973 11.543 1.00 68.31 89 GLU A N 1
ATOM 648 C CA . GLU A 1 89 ? -7.196 10.687 11.056 1.00 68.31 89 GLU A CA 1
ATOM 649 C C . GLU A 1 89 ? -6.542 10.839 9.677 1.00 68.31 89 GLU A C 1
ATOM 651 O O . GLU A 1 89 ? -7.151 11.362 8.742 1.00 68.31 89 GLU A O 1
ATOM 656 N N . ASN A 1 90 ? -5.348 10.265 9.514 1.00 70.06 90 ASN A N 1
ATOM 657 C CA . ASN A 1 90 ? -4.701 10.168 8.213 1.00 70.06 90 ASN A CA 1
ATOM 658 C C . ASN A 1 90 ? -4.287 8.725 7.913 1.00 70.06 90 ASN A C 1
ATOM 660 O O . ASN A 1 90 ? -3.195 8.288 8.268 1.00 70.06 90 ASN A O 1
ATOM 664 N N . LEU A 1 91 ? -5.153 7.982 7.222 1.00 75.38 91 LEU A N 1
ATOM 665 C CA . LEU A 1 91 ? -4.853 6.622 6.752 1.00 75.38 91 LEU A CA 1
ATOM 666 C C . LEU A 1 91 ? -4.144 6.590 5.387 1.00 75.38 91 LEU A C 1
ATOM 668 O O . LEU A 1 91 ? -3.927 5.509 4.837 1.00 75.38 91 LEU A O 1
ATOM 672 N N . ASN A 1 92 ? -3.836 7.749 4.799 1.00 77.94 92 ASN A N 1
ATOM 673 C CA . ASN A 1 92 ? -3.214 7.816 3.481 1.00 77.94 92 ASN A CA 1
ATOM 674 C C . ASN A 1 92 ? -1.720 7.487 3.576 1.00 77.94 92 ASN A C 1
ATOM 676 O O . ASN A 1 92 ? -1.043 7.876 4.528 1.00 77.94 92 ASN A O 1
ATOM 680 N N . PHE A 1 93 ? -1.206 6.797 2.564 1.00 79.19 93 PHE A N 1
ATOM 681 C CA . PHE A 1 93 ? 0.213 6.506 2.418 1.00 79.19 93 PHE A CA 1
ATOM 682 C C . PHE A 1 93 ? 0.618 6.620 0.952 1.00 79.19 93 PHE A C 1
ATOM 684 O O . PHE A 1 93 ? -0.178 6.365 0.048 1.00 79.19 93 PHE A O 1
ATOM 691 N N . ASN A 1 94 ? 1.869 6.975 0.708 1.00 81.75 94 ASN A N 1
ATOM 692 C CA . ASN A 1 94 ? 2.444 7.018 -0.622 1.00 81.75 94 ASN A CA 1
ATOM 693 C C . ASN A 1 94 ? 3.862 6.452 -0.637 1.00 81.75 94 ASN A C 1
ATOM 695 O O . ASN A 1 94 ? 4.538 6.357 0.388 1.00 81.75 94 ASN A O 1
ATOM 699 N N . PHE A 1 95 ? 4.279 6.036 -1.825 1.00 77.50 95 PHE A N 1
ATOM 700 C CA . PHE A 1 95 ? 5.662 5.705 -2.132 1.00 77.50 95 PHE A CA 1
ATOM 701 C C . PHE A 1 95 ? 5.941 6.048 -3.592 1.00 77.50 95 PHE A C 1
ATOM 703 O O . PHE A 1 95 ? 5.043 6.034 -4.439 1.00 77.50 95 PHE A O 1
ATOM 710 N N . GLU A 1 96 ? 7.199 6.342 -3.879 1.00 83.56 96 GLU A N 1
ATOM 711 C CA . GLU A 1 96 ? 7.686 6.718 -5.196 1.00 83.56 96 GLU A CA 1
ATOM 712 C C . GLU A 1 96 ? 8.697 5.682 -5.679 1.00 83.56 96 GLU A C 1
ATOM 714 O O . GLU A 1 96 ? 9.507 5.170 -4.906 1.00 83.56 96 GLU A O 1
ATOM 719 N N . LEU A 1 97 ? 8.630 5.351 -6.965 1.00 82.88 97 LEU A N 1
ATOM 720 C CA . LEU A 1 97 ? 9.537 4.426 -7.632 1.00 82.88 97 LEU A CA 1
ATOM 721 C C . LEU A 1 97 ? 10.260 5.167 -8.750 1.00 82.88 97 LEU A C 1
ATOM 723 O O . LEU A 1 97 ? 9.643 5.522 -9.757 1.00 82.88 97 LEU A O 1
ATOM 727 N N . THR A 1 98 ? 11.564 5.366 -8.591 1.00 87.00 98 THR A N 1
ATOM 728 C CA . THR A 1 98 ? 12.409 6.017 -9.594 1.00 87.00 98 THR A CA 1
ATOM 729 C C . THR A 1 98 ? 13.161 4.966 -10.393 1.00 87.00 98 THR A C 1
ATOM 731 O O . THR A 1 98 ? 13.974 4.217 -9.850 1.00 87.00 98 THR A O 1
ATOM 734 N N . PHE A 1 99 ? 12.904 4.928 -11.699 1.00 83.25 99 PHE A N 1
ATOM 735 C CA . PHE A 1 99 ? 13.533 4.015 -12.647 1.00 83.25 99 PHE A CA 1
ATOM 736 C C . PHE A 1 99 ? 14.758 4.682 -13.273 1.00 83.25 99 PHE A C 1
ATOM 738 O O . PHE A 1 99 ? 14.653 5.723 -13.923 1.00 83.25 99 PHE A O 1
ATOM 745 N N . THR A 1 100 ? 15.930 4.080 -13.110 1.00 83.56 100 THR A N 1
ATOM 746 C CA . THR A 1 100 ? 17.183 4.569 -13.707 1.00 83.56 100 THR A CA 1
ATOM 747 C C . THR A 1 100 ? 17.786 3.512 -14.616 1.00 83.56 100 THR A C 1
ATOM 749 O O . THR A 1 100 ? 17.642 2.322 -14.357 1.00 83.56 100 THR A O 1
ATOM 752 N N . ALA A 1 101 ? 18.437 3.911 -15.706 1.00 78.69 101 ALA A N 1
ATOM 753 C CA . ALA A 1 101 ? 19.113 2.977 -16.596 1.00 78.69 101 ALA A CA 1
ATOM 754 C C . ALA A 1 101 ? 20.300 2.329 -15.863 1.00 78.69 101 ALA A C 1
ATOM 756 O O . ALA A 1 101 ? 21.151 3.020 -15.287 1.00 78.69 101 ALA A O 1
ATOM 757 N N . ARG A 1 102 ? 20.337 0.993 -15.878 1.00 75.31 102 ARG A N 1
ATOM 758 C CA . ARG A 1 102 ? 21.137 0.187 -14.951 1.00 75.31 102 ARG A CA 1
ATOM 759 C C . ARG A 1 102 ? 22.617 0.561 -14.951 1.00 75.31 102 ARG A C 1
ATOM 761 O O . ARG A 1 102 ? 23.257 0.579 -16.001 1.00 75.31 102 ARG A O 1
ATOM 768 N N . GLY A 1 103 ? 23.162 0.843 -13.768 1.00 72.56 103 GLY A N 1
ATOM 769 C CA . GLY A 1 103 ? 24.571 1.208 -13.589 1.00 72.56 103 GLY A CA 1
ATOM 770 C C . GLY A 1 103 ? 25.001 2.544 -14.215 1.00 72.56 103 GLY A C 1
ATOM 771 O O . GLY A 1 103 ? 26.200 2.789 -14.317 1.00 72.56 103 GLY A O 1
ATOM 772 N N . SER A 1 104 ? 24.065 3.403 -14.644 1.00 70.62 104 SER A N 1
ATOM 773 C CA . SER A 1 104 ? 24.383 4.681 -15.310 1.00 70.62 104 SER A CA 1
ATOM 774 C C . SER A 1 104 ? 23.874 5.935 -14.590 1.00 70.62 104 SER A C 1
ATOM 776 O O . SER A 1 104 ? 24.296 7.037 -14.930 1.00 70.62 104 SER A O 1
ATOM 778 N N . GLY A 1 105 ? 22.952 5.796 -13.629 1.00 74.81 105 GLY A N 1
ATOM 779 C CA . GLY A 1 105 ? 22.324 6.920 -12.917 1.00 74.81 105 GLY A CA 1
ATOM 780 C C . GLY A 1 105 ? 21.413 7.816 -13.774 1.00 74.81 105 GLY A C 1
ATOM 781 O O . GLY A 1 105 ? 20.714 8.667 -13.232 1.00 74.81 105 GLY A O 1
ATOM 782 N N . ALA A 1 106 ? 21.388 7.627 -15.097 1.00 83.75 106 ALA A N 1
ATOM 783 C CA . ALA A 1 106 ? 20.483 8.317 -16.006 1.00 83.75 106 ALA A CA 1
ATOM 784 C C . ALA A 1 106 ? 19.039 7.809 -15.849 1.00 83.75 106 ALA A C 1
ATOM 786 O O . ALA A 1 106 ? 18.813 6.676 -15.420 1.00 83.75 106 ALA A O 1
ATOM 787 N N . ALA A 1 107 ? 18.054 8.622 -16.239 1.00 85.81 107 ALA A N 1
ATOM 788 C CA . ALA A 1 107 ? 16.655 8.197 -16.296 1.00 85.81 107 ALA A CA 1
ATOM 789 C C . ALA A 1 107 ? 16.480 6.977 -17.221 1.00 85.81 107 ALA A C 1
ATOM 791 O O . ALA A 1 107 ? 17.130 6.881 -18.264 1.00 85.81 107 ALA A O 1
ATOM 792 N N . PHE A 1 108 ? 15.603 6.043 -16.847 1.00 84.44 108 PHE A N 1
ATOM 793 C CA . PHE A 1 108 ? 15.296 4.895 -17.697 1.00 84.44 108 PHE A CA 1
ATOM 794 C C . PHE A 1 108 ? 14.423 5.293 -18.898 1.00 84.44 108 PHE A C 1
ATOM 796 O O . PHE A 1 108 ? 13.387 5.937 -18.735 1.00 84.44 108 PHE A O 1
ATOM 803 N N . ASP A 1 109 ? 14.820 4.863 -20.097 1.00 86.94 109 ASP A N 1
ATOM 804 C CA . ASP A 1 109 ? 14.017 4.990 -21.313 1.00 86.94 109 ASP A CA 1
ATOM 805 C C . ASP A 1 109 ? 13.090 3.777 -21.458 1.00 86.94 109 ASP A C 1
ATOM 807 O O . ASP A 1 109 ? 13.520 2.682 -21.836 1.00 86.94 109 ASP A O 1
ATOM 811 N N . PHE A 1 110 ? 11.802 3.981 -21.181 1.00 84.00 110 PHE A N 1
ATOM 812 C CA . PHE A 1 110 ? 10.782 2.940 -21.295 1.00 84.00 110 PHE A CA 1
ATOM 813 C C . PHE A 1 110 ? 10.669 2.352 -22.704 1.00 84.00 110 PHE A C 1
ATOM 815 O O . PHE A 1 110 ? 10.376 1.163 -22.822 1.00 84.00 110 PHE A O 1
ATOM 822 N N . THR A 1 111 ? 10.967 3.108 -23.769 1.00 86.81 111 THR A N 1
ATOM 823 C CA . THR A 1 111 ? 10.863 2.598 -25.149 1.00 86.81 111 THR A CA 1
ATOM 824 C C . THR A 1 111 ? 11.811 1.419 -25.402 1.00 86.81 111 THR A C 1
ATOM 826 O O . THR A 1 111 ? 11.497 0.531 -26.198 1.00 86.81 111 THR A O 1
ATOM 829 N N . SER A 1 112 ? 12.908 1.329 -24.636 1.00 83.06 112 SER A N 1
ATOM 830 C CA . SER A 1 112 ? 13.862 0.213 -24.672 1.00 83.06 112 SER A CA 1
ATOM 831 C C . SER A 1 112 ? 13.281 -1.143 -24.238 1.00 83.06 112 SER A C 1
ATOM 833 O O . SER A 1 112 ? 13.907 -2.176 -24.479 1.00 83.06 112 SER A O 1
ATOM 835 N N . LEU A 1 113 ? 12.080 -1.176 -23.644 1.00 78.06 113 LEU A N 1
ATOM 836 C CA . LEU A 1 113 ? 11.389 -2.418 -23.282 1.00 78.06 113 LEU A CA 1
ATOM 837 C C . LEU A 1 113 ? 10.870 -3.205 -24.501 1.00 78.06 113 LEU A C 1
ATOM 839 O O . LEU A 1 113 ? 10.669 -4.418 -24.392 1.00 78.06 113 LEU A O 1
ATOM 843 N N . GLY A 1 114 ? 10.676 -2.559 -25.659 1.00 84.12 114 GLY A N 1
ATOM 844 C CA . GLY A 1 114 ? 10.077 -3.198 -26.838 1.00 84.12 114 GLY A CA 1
ATOM 845 C C . GLY A 1 114 ? 8.679 -3.743 -26.527 1.00 84.12 114 GLY A C 1
ATOM 846 O O . GLY A 1 114 ? 7.902 -3.086 -25.843 1.00 84.12 114 GLY A O 1
ATOM 847 N N . ASP A 1 115 ? 8.350 -4.956 -26.966 1.00 84.12 115 ASP A N 1
ATOM 848 C CA . ASP A 1 115 ? 7.036 -5.573 -26.697 1.00 84.12 115 ASP A CA 1
ATOM 849 C C . ASP A 1 115 ? 6.887 -6.133 -25.264 1.00 84.12 115 ASP A C 1
ATOM 851 O O . ASP A 1 115 ? 5.919 -6.828 -24.953 1.00 84.12 115 ASP A O 1
ATOM 855 N N . GLN A 1 116 ? 7.853 -5.883 -24.371 1.00 81.81 116 GLN A N 1
ATOM 856 C CA . GLN A 1 116 ? 7.808 -6.381 -22.997 1.00 81.81 116 GLN A CA 1
ATOM 857 C C . GLN A 1 116 ? 6.993 -5.467 -22.083 1.00 81.81 116 GLN A C 1
ATOM 859 O O . GLN A 1 116 ? 7.025 -4.240 -22.193 1.00 81.81 116 GLN A O 1
ATOM 864 N N . SER A 1 117 ? 6.310 -6.081 -21.118 1.00 85.62 117 SER A N 1
ATOM 865 C CA . SER A 1 117 ? 5.607 -5.369 -20.057 1.00 85.62 117 SER A CA 1
ATOM 866 C C . SER A 1 117 ? 5.785 -6.056 -18.704 1.00 85.62 117 SER A C 1
ATOM 868 O O . SER A 1 117 ? 6.043 -7.262 -18.630 1.00 85.62 117 SER A O 1
ATOM 870 N N . PHE A 1 118 ? 5.711 -5.266 -17.634 1.00 84.69 118 PHE A N 1
ATOM 871 C CA . PHE A 1 118 ? 5.959 -5.715 -16.266 1.00 84.69 118 PHE A CA 1
ATOM 872 C C . PHE A 1 118 ? 4.915 -5.128 -15.322 1.00 84.69 118 PHE A C 1
ATOM 874 O O . PHE A 1 118 ? 4.694 -3.917 -15.318 1.00 84.69 118 PHE A O 1
ATOM 881 N N . ASP A 1 119 ? 4.296 -5.976 -14.511 1.00 88.81 119 ASP A N 1
ATOM 882 C CA . ASP A 1 119 ? 3.354 -5.572 -13.476 1.00 88.81 119 ASP A CA 1
ATOM 883 C C . ASP A 1 119 ? 4.121 -5.175 -12.209 1.00 88.81 119 ASP A C 1
ATOM 885 O O . ASP A 1 119 ? 4.940 -5.937 -11.690 1.00 88.81 119 ASP A O 1
ATOM 889 N N . ILE A 1 120 ? 3.837 -3.976 -11.697 1.00 85.38 120 ILE A N 1
ATOM 890 C CA . ILE A 1 120 ? 4.360 -3.491 -10.421 1.00 85.38 120 ILE A CA 1
ATOM 891 C C . ILE A 1 120 ? 3.348 -3.857 -9.335 1.00 85.38 120 ILE A C 1
ATOM 893 O O . ILE A 1 120 ? 2.217 -3.367 -9.334 1.00 85.38 120 ILE A O 1
ATOM 897 N N . LYS A 1 121 ? 3.759 -4.707 -8.399 1.00 87.88 121 LYS A N 1
ATOM 898 C CA . LYS A 1 121 ? 2.955 -5.185 -7.270 1.00 87.88 121 LYS A CA 1
ATOM 899 C C . LYS A 1 121 ? 3.502 -4.643 -5.960 1.00 87.88 121 LYS A C 1
ATOM 901 O O . LYS A 1 121 ? 4.710 -4.482 -5.822 1.00 87.88 121 LYS A O 1
ATOM 906 N N . PHE A 1 122 ? 2.633 -4.404 -4.985 1.00 84.88 122 PHE A N 1
ATOM 907 C CA . PHE A 1 122 ? 3.030 -4.003 -3.637 1.00 84.88 122 PHE A CA 1
ATOM 908 C C . PHE A 1 122 ? 2.307 -4.818 -2.561 1.00 84.88 122 PHE A C 1
ATOM 910 O O . PHE A 1 122 ? 1.196 -5.313 -2.767 1.00 84.88 122 PHE A O 1
ATOM 917 N N . SER A 1 123 ? 2.941 -4.923 -1.396 1.00 82.19 123 SER A N 1
ATOM 918 C CA . SER A 1 123 ? 2.384 -5.537 -0.190 1.00 82.19 123 SER A CA 1
ATOM 919 C C . SER A 1 123 ? 3.080 -4.997 1.056 1.00 82.19 123 SER A C 1
ATOM 921 O O . SER A 1 123 ? 4.291 -4.767 1.028 1.00 82.19 123 SER A O 1
ATOM 923 N N . PHE A 1 124 ? 2.360 -4.881 2.169 1.00 79.94 124 PHE A N 1
ATOM 924 C CA . PHE A 1 124 ? 2.983 -4.697 3.481 1.00 79.94 124 PHE A CA 1
ATOM 925 C C . PHE A 1 124 ? 3.582 -6.031 3.952 1.00 79.94 124 PHE A C 1
ATOM 927 O O . PHE A 1 124 ? 2.880 -7.038 3.984 1.00 79.94 124 PHE A O 1
ATOM 934 N N . THR A 1 125 ? 4.879 -6.055 4.275 1.00 67.88 125 THR A N 1
ATOM 935 C CA . THR A 1 125 ? 5.616 -7.290 4.630 1.00 67.88 125 THR A CA 1
ATOM 936 C C . THR A 1 125 ? 6.122 -7.330 6.063 1.00 67.88 125 THR A C 1
ATOM 938 O O . THR A 1 125 ? 6.390 -8.413 6.574 1.00 67.88 125 THR A O 1
ATOM 941 N N . ASP A 1 126 ? 6.214 -6.176 6.722 1.00 64.06 126 ASP A N 1
ATOM 942 C CA . ASP A 1 126 ? 6.417 -6.080 8.165 1.00 64.06 126 ASP A CA 1
ATOM 943 C C . ASP A 1 126 ? 5.342 -5.151 8.735 1.00 64.06 126 ASP A C 1
ATOM 945 O O . ASP A 1 126 ? 5.399 -3.925 8.599 1.00 64.06 126 ASP A O 1
ATOM 949 N N . THR A 1 127 ? 4.295 -5.771 9.282 1.00 64.81 127 THR A N 1
ATOM 950 C CA . THR A 1 127 ? 3.116 -5.104 9.848 1.00 64.81 127 THR A CA 1
ATOM 951 C C . THR A 1 127 ? 3.203 -4.984 11.371 1.00 64.81 127 THR A C 1
ATOM 953 O O . THR A 1 127 ? 2.169 -4.807 12.015 1.00 64.81 127 THR A O 1
ATOM 956 N N . LEU A 1 128 ? 4.399 -5.126 11.966 1.00 69.06 128 LEU A N 1
ATOM 957 C CA . LEU A 1 128 ? 4.648 -4.963 13.409 1.00 69.06 128 LEU A CA 1
ATOM 958 C C . LEU A 1 128 ? 3.769 -5.862 14.310 1.00 69.06 128 LEU A C 1
ATOM 960 O O . LEU A 1 128 ? 3.485 -5.518 15.456 1.00 69.06 128 LEU A O 1
ATOM 964 N N . ASN A 1 129 ? 3.293 -6.998 13.782 1.00 73.38 129 ASN A N 1
ATOM 965 C CA . ASN A 1 129 ? 2.259 -7.849 14.392 1.00 73.38 129 ASN A CA 1
ATOM 966 C C . ASN A 1 129 ? 0.993 -7.090 14.850 1.00 73.38 129 ASN A C 1
ATOM 968 O O . ASN A 1 129 ? 0.342 -7.508 15.801 1.00 73.38 129 ASN A O 1
ATOM 972 N N . ILE A 1 130 ? 0.613 -5.998 14.167 1.00 80.44 130 ILE A N 1
ATOM 973 C CA . ILE A 1 130 ? -0.568 -5.196 14.530 1.00 80.44 130 ILE A CA 1
ATOM 974 C C . ILE A 1 130 ? -1.863 -6.011 14.556 1.00 80.44 130 ILE A C 1
ATOM 976 O O . ILE A 1 130 ? -2.718 -5.730 15.385 1.00 80.44 130 ILE A O 1
ATOM 980 N N . ASN A 1 131 ? -2.029 -6.999 13.676 1.00 83.75 131 ASN A N 1
ATOM 981 C CA . ASN A 1 131 ? -3.206 -7.863 13.685 1.00 83.75 131 ASN A CA 1
ATOM 982 C C . ASN A 1 131 ? -2.938 -9.107 14.541 1.00 83.75 131 ASN A C 1
ATOM 984 O O . ASN A 1 131 ? -2.047 -9.900 14.236 1.00 83.75 131 ASN A O 1
ATOM 988 N N . GLU A 1 132 ? -3.729 -9.287 15.599 1.00 84.38 132 GLU A N 1
ATOM 989 C CA . GLU A 1 132 ? -3.676 -10.478 16.450 1.00 84.38 132 GLU A CA 1
ATOM 990 C C . GLU A 1 132 ? -4.508 -11.622 15.846 1.00 84.38 132 GLU A C 1
ATOM 992 O O . GLU A 1 132 ? -5.374 -11.423 14.990 1.00 84.38 132 GLU A O 1
ATOM 997 N N . VAL A 1 133 ? -4.301 -12.847 16.338 1.00 83.12 133 VAL A N 1
ATOM 998 C CA . VAL A 1 133 ? -5.113 -14.010 15.945 1.00 83.12 133 VAL A CA 1
ATOM 999 C C . VAL A 1 133 ? -6.594 -13.734 16.238 1.00 83.12 133 VAL A C 1
ATOM 1001 O O . VAL A 1 133 ? -6.995 -13.583 17.391 1.00 83.12 133 VAL A O 1
ATOM 1004 N N . GLY A 1 134 ? -7.408 -13.666 15.182 1.00 84.12 134 GLY A N 1
ATOM 1005 C CA . GLY A 1 134 ? -8.841 -13.371 15.274 1.00 84.12 134 GLY A CA 1
ATOM 1006 C C . GLY A 1 134 ? -9.199 -11.894 15.496 1.00 84.12 134 GLY A C 1
ATOM 1007 O O . GLY A 1 134 ? -10.374 -11.601 15.708 1.00 84.12 134 GLY A O 1
ATOM 1008 N N . LYS A 1 135 ? -8.233 -10.964 15.441 1.00 88.94 135 LYS A N 1
ATOM 1009 C CA . LYS A 1 135 ? -8.477 -9.516 15.536 1.00 88.94 135 LYS A CA 1
ATOM 1010 C C . LYS A 1 135 ? -7.686 -8.756 14.472 1.00 88.94 135 LYS A C 1
ATOM 1012 O O . LYS A 1 135 ? -6.501 -8.464 14.616 1.00 88.94 135 LYS A O 1
ATOM 1017 N N . GLU A 1 136 ? -8.381 -8.402 13.406 1.00 91.06 136 GLU A N 1
ATOM 1018 C CA . GLU A 1 136 ? -7.869 -7.508 12.378 1.00 91.06 136 GLU A CA 1
ATOM 1019 C C . GLU A 1 136 ? -8.196 -6.065 12.782 1.00 91.06 136 GLU A C 1
ATOM 1021 O O . GLU A 1 136 ? -9.347 -5.633 12.706 1.00 91.06 136 GLU A O 1
ATOM 1026 N N . TYR A 1 137 ? -7.193 -5.329 13.251 1.00 87.88 137 TYR A N 1
ATOM 1027 C CA . TYR A 1 137 ? -7.327 -3.929 13.651 1.00 87.88 137 TYR A CA 1
ATOM 1028 C C . TYR A 1 137 ? -7.131 -2.984 12.460 1.00 87.88 137 TYR A C 1
ATOM 1030 O O . TYR A 1 137 ? -7.818 -1.968 12.370 1.00 87.88 137 TYR A O 1
ATOM 1038 N N . ILE A 1 138 ? -6.243 -3.339 11.525 1.00 86.25 138 ILE A N 1
ATOM 1039 C CA . ILE A 1 138 ? -5.981 -2.609 10.278 1.00 86.25 138 ILE A CA 1
ATOM 1040 C C . ILE A 1 138 ? -5.975 -3.595 9.112 1.00 86.25 138 ILE A C 1
ATOM 1042 O O . ILE A 1 138 ? -5.285 -4.613 9.150 1.00 86.25 138 ILE A O 1
ATOM 1046 N N . ASN A 1 139 ? -6.718 -3.271 8.059 1.00 88.69 139 ASN A N 1
ATOM 1047 C CA . ASN A 1 139 ? -6.672 -3.982 6.790 1.00 88.69 139 ASN A CA 1
ATOM 1048 C C . ASN A 1 139 ? -5.574 -3.354 5.911 1.00 88.69 139 ASN A C 1
ATOM 1050 O O . ASN A 1 139 ? -5.675 -2.195 5.491 1.00 88.69 139 ASN A O 1
ATOM 1054 N N . PHE A 1 140 ? -4.512 -4.125 5.667 1.00 85.81 140 PHE A N 1
ATOM 1055 C CA . PHE A 1 140 ? -3.363 -3.722 4.858 1.00 85.81 140 PHE A CA 1
ATOM 1056 C C . PHE A 1 140 ? -3.587 -4.120 3.390 1.00 85.81 140 PHE A C 1
ATOM 1058 O O . PHE A 1 140 ? -3.581 -5.313 3.078 1.00 85.81 140 PHE A O 1
ATOM 1065 N N . PRO A 1 141 ? -3.757 -3.157 2.465 1.00 86.62 141 PRO A N 1
ATOM 1066 C CA . PRO A 1 141 ? -3.967 -3.466 1.060 1.00 86.62 141 PRO A CA 1
ATOM 1067 C C . PRO A 1 141 ? -2.695 -4.034 0.417 1.00 86.62 141 PRO A C 1
ATOM 1069 O O . PRO A 1 141 ? -1.568 -3.709 0.796 1.00 86.62 141 PRO A O 1
ATOM 1072 N N . SER A 1 142 ? -2.890 -4.859 -0.605 1.00 88.75 142 SER A N 1
ATOM 1073 C CA . SER A 1 142 ? -1.842 -5.340 -1.507 1.00 88.75 142 SER A CA 1
ATOM 1074 C C . SER A 1 142 ? -2.432 -5.540 -2.902 1.00 88.75 142 SER A C 1
ATOM 1076 O O . SER A 1 142 ? -3.649 -5.675 -3.047 1.00 88.75 142 SER A O 1
ATOM 1078 N N . GLY A 1 143 ? -1.593 -5.535 -3.936 1.00 89.94 143 GLY A N 1
ATOM 1079 C CA . GLY A 1 143 ? -2.046 -5.729 -5.315 1.00 89.94 143 GLY A CA 1
ATOM 1080 C C . GLY A 1 143 ? -1.119 -5.120 -6.361 1.00 89.94 143 GLY A C 1
ATOM 1081 O O . GLY A 1 143 ? -0.023 -4.659 -6.048 1.00 89.94 143 GLY A O 1
ATOM 1082 N N . THR A 1 144 ? -1.565 -5.121 -7.617 1.00 92.62 144 THR A N 1
ATOM 1083 C CA . THR A 1 144 ? -0.857 -4.505 -8.750 1.00 92.62 144 THR A CA 1
ATOM 1084 C C . THR A 1 144 ? -1.205 -3.020 -8.843 1.00 92.62 144 THR A C 1
ATOM 1086 O O . THR A 1 144 ? -2.368 -2.692 -9.068 1.00 92.62 144 THR A O 1
ATOM 1089 N N . ILE A 1 145 ? -0.226 -2.117 -8.734 1.00 91.06 145 ILE A N 1
ATOM 1090 C CA . ILE A 1 145 ? -0.455 -0.669 -8.913 1.00 91.06 145 ILE A CA 1
ATOM 1091 C C . ILE A 1 145 ? -0.611 -0.283 -10.391 1.00 91.06 145 ILE A C 1
ATOM 1093 O O . ILE A 1 145 ? -1.285 0.690 -10.719 1.00 91.06 145 ILE A O 1
ATOM 1097 N N . GLY A 1 146 ? -0.000 -1.058 -11.286 1.00 92.69 146 GLY A N 1
ATOM 1098 C CA . GLY A 1 146 ? -0.102 -0.893 -12.731 1.00 92.69 146 GLY A CA 1
ATOM 1099 C C . GLY A 1 146 ? 0.979 -1.668 -13.479 1.00 92.69 146 GLY A C 1
ATOM 1100 O O . GLY A 1 146 ? 1.758 -2.409 -12.878 1.00 92.69 146 GLY A O 1
ATOM 1101 N N . THR A 1 147 ? 1.034 -1.471 -14.791 1.00 93.75 147 THR A N 1
ATOM 1102 C CA . THR A 1 147 ? 1.979 -2.118 -15.708 1.00 93.75 147 THR A CA 1
ATOM 1103 C C . THR A 1 147 ? 2.905 -1.071 -16.334 1.00 93.75 147 THR A C 1
ATOM 1105 O O . THR A 1 147 ? 2.429 -0.040 -16.804 1.00 93.75 147 THR A O 1
ATOM 1108 N N . ILE A 1 148 ? 4.213 -1.335 -16.402 1.00 90.94 148 ILE A N 1
ATOM 1109 C CA . ILE A 1 148 ? 5.159 -0.583 -17.251 1.00 90.94 148 ILE A CA 1
ATOM 1110 C C . ILE A 1 148 ? 5.390 -1.307 -18.580 1.00 90.94 148 ILE A C 1
ATOM 1112 O O . ILE A 1 148 ? 5.413 -2.536 -18.631 1.00 90.94 148 ILE A O 1
ATOM 1116 N N . SER A 1 149 ? 5.558 -0.544 -19.658 1.00 90.31 149 SER A N 1
ATOM 1117 C CA . SER A 1 149 ? 5.742 -1.028 -21.034 1.00 90.31 149 SER A CA 1
ATOM 1118 C C . SER A 1 149 ? 6.473 0.023 -21.884 1.00 90.31 149 SER A C 1
ATOM 1120 O O . SER A 1 149 ? 6.852 1.072 -21.359 1.00 90.31 149 SER A O 1
ATOM 1122 N N . ASN A 1 150 ? 6.648 -0.211 -23.191 1.00 87.62 150 ASN A N 1
ATOM 1123 C CA . ASN A 1 150 ? 7.283 0.760 -24.094 1.00 87.62 150 ASN A CA 1
ATOM 1124 C C . ASN A 1 150 ? 6.608 2.144 -24.152 1.00 87.62 150 ASN A C 1
ATOM 1126 O O . ASN A 1 150 ? 7.282 3.129 -24.447 1.00 87.62 150 ASN A O 1
ATOM 1130 N N . SER A 1 151 ? 5.317 2.237 -23.820 1.00 89.94 151 SER A N 1
ATOM 1131 C CA . SER A 1 151 ? 4.561 3.490 -23.765 1.00 89.94 151 SER A CA 1
ATOM 1132 C C . SER A 1 151 ? 4.583 4.159 -22.384 1.00 89.94 151 SER A C 1
ATOM 1134 O O . SER A 1 151 ? 3.834 5.107 -22.159 1.00 89.94 151 SER A O 1
ATOM 1136 N N . GLY A 1 152 ? 5.401 3.665 -21.447 1.00 89.94 152 GLY A N 1
ATOM 1137 C CA . GLY A 1 152 ? 5.440 4.117 -20.056 1.00 89.94 152 GLY A CA 1
ATOM 1138 C C . GLY A 1 152 ? 4.540 3.290 -19.132 1.00 89.94 152 GLY A C 1
ATOM 1139 O O . GLY A 1 152 ? 4.351 2.087 -19.334 1.00 89.94 152 GLY A O 1
ATOM 1140 N N . PHE A 1 153 ? 4.021 3.932 -18.087 1.00 93.38 153 PHE A N 1
ATOM 1141 C CA . PHE A 1 153 ? 3.203 3.326 -17.040 1.00 93.38 153 PHE A CA 1
ATOM 1142 C C . PHE A 1 153 ? 1.704 3.456 -17.328 1.00 93.38 153 PHE A C 1
ATOM 1144 O O . PHE A 1 153 ? 1.205 4.519 -17.690 1.00 93.38 153 PHE A O 1
ATOM 1151 N N . THR A 1 154 ? 0.970 2.371 -17.097 1.00 95.06 154 THR A N 1
ATOM 1152 C CA . THR A 1 154 ? -0.496 2.324 -17.098 1.00 95.06 154 THR A CA 1
ATOM 1153 C C . THR A 1 154 ? -0.964 1.861 -15.724 1.00 95.06 154 THR A C 1
ATOM 1155 O O . THR A 1 154 ? -0.655 0.739 -15.324 1.00 95.06 154 THR A O 1
ATOM 1158 N N . ALA A 1 155 ? -1.697 2.707 -14.999 1.00 94.50 155 ALA A N 1
ATOM 1159 C CA . ALA A 1 155 ? -2.260 2.351 -13.697 1.00 94.50 155 ALA A CA 1
ATOM 1160 C C . ALA A 1 155 ? -3.307 1.227 -13.817 1.00 94.50 155 ALA A C 1
ATOM 1162 O O . ALA A 1 155 ? -4.023 1.129 -14.816 1.00 94.50 155 ALA A O 1
ATOM 1163 N N . SER A 1 156 ? -3.411 0.394 -12.781 1.00 92.81 156 SER A N 1
ATOM 1164 C CA . SER A 1 156 ? -4.516 -0.561 -12.638 1.00 92.81 156 SER A CA 1
ATOM 1165 C C . SER A 1 156 ? -5.850 0.163 -12.414 1.00 92.81 156 SER A C 1
ATOM 1167 O O . SER A 1 156 ? -5.884 1.315 -11.978 1.00 92.81 156 SER A O 1
ATOM 1169 N N . SER A 1 157 ? -6.967 -0.532 -12.648 1.00 89.12 157 SER A N 1
ATOM 1170 C CA . SER A 1 157 ? -8.293 -0.061 -12.227 1.00 89.12 157 SER A CA 1
ATOM 1171 C C . SER A 1 157 ? -8.310 0.287 -10.735 1.00 89.12 157 SER A C 1
ATOM 1173 O O . SER A 1 157 ? -7.702 -0.414 -9.927 1.00 89.12 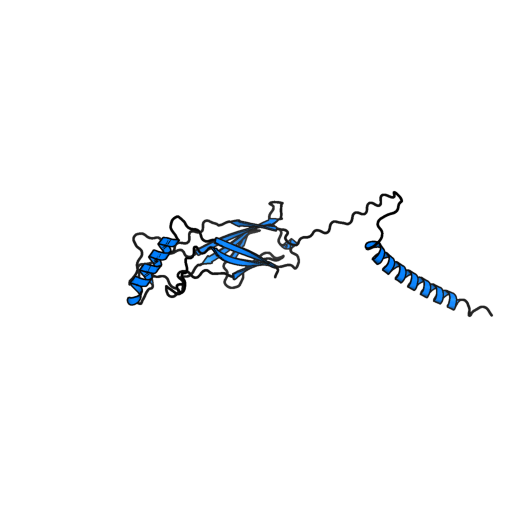157 SER A O 1
ATOM 1175 N N . ASP A 1 158 ? -8.996 1.380 -10.395 1.00 84.62 158 ASP A N 1
ATOM 1176 C CA . ASP A 1 158 ? -9.185 1.888 -9.028 1.00 84.62 158 ASP A CA 1
ATOM 1177 C C . ASP A 1 158 ? -7.889 2.229 -8.254 1.00 84.62 158 ASP A C 1
ATOM 1179 O O . ASP A 1 158 ? -7.909 2.398 -7.034 1.00 84.62 158 ASP A O 1
ATOM 1183 N N . VAL A 1 159 ? -6.760 2.397 -8.959 1.00 87.56 159 VAL A N 1
ATOM 1184 C CA . VAL A 1 159 ? -5.474 2.821 -8.382 1.00 87.56 159 VAL A CA 1
ATOM 1185 C C . VAL A 1 159 ? -5.151 4.284 -8.698 1.00 87.56 159 VAL A C 1
ATOM 1187 O O . VAL A 1 159 ? -5.032 4.684 -9.855 1.00 87.56 159 VAL A O 1
ATOM 1190 N N . THR A 1 160 ? -4.881 5.067 -7.651 1.00 87.19 160 THR A N 1
ATOM 1191 C CA . THR A 1 160 ? -4.360 6.439 -7.756 1.00 87.19 160 THR A CA 1
ATOM 1192 C C . THR A 1 160 ? -2.831 6.429 -7.863 1.00 87.19 160 THR A C 1
ATOM 1194 O O . THR A 1 160 ? -2.115 6.685 -6.892 1.00 87.19 160 THR A O 1
ATOM 1197 N N . ALA A 1 161 ? -2.315 6.129 -9.056 1.00 88.75 161 ALA A N 1
ATOM 1198 C CA . ALA A 1 161 ? -0.888 6.212 -9.366 1.00 88.75 161 ALA A CA 1
ATOM 1199 C C . ALA A 1 161 ? -0.621 7.153 -10.548 1.00 88.75 161 ALA A C 1
ATOM 1201 O O . ALA A 1 161 ? -1.349 7.143 -11.540 1.00 88.75 161 ALA A O 1
ATOM 1202 N N . THR A 1 162 ? 0.444 7.948 -10.453 1.00 88.69 162 THR A N 1
ATOM 1203 C CA . THR A 1 162 ? 0.834 8.934 -11.471 1.00 88.69 162 THR A CA 1
ATOM 1204 C C . THR A 1 162 ? 2.286 8.746 -11.879 1.00 88.69 162 THR A C 1
ATOM 1206 O O . THR A 1 162 ? 3.156 8.629 -11.019 1.00 88.69 162 THR A O 1
ATOM 1209 N N . GLN A 1 163 ? 2.555 8.786 -13.185 1.00 90.25 163 GLN A N 1
ATOM 1210 C CA . GLN A 1 163 ? 3.912 8.832 -13.724 1.00 90.25 163 GLN A CA 1
ATOM 1211 C C . GLN A 1 163 ? 4.326 10.276 -14.023 1.00 90.25 163 GLN A C 1
ATOM 1213 O O . GLN A 1 163 ? 3.569 11.039 -14.626 1.00 90.25 163 GLN A O 1
ATOM 1218 N N . LYS A 1 164 ? 5.566 10.618 -13.677 1.00 89.25 164 LYS A N 1
ATOM 1219 C CA . LYS A 1 164 ? 6.246 11.846 -14.085 1.00 89.25 164 LYS A CA 1
ATOM 1220 C C . LYS A 1 164 ? 7.650 11.471 -14.551 1.00 89.25 164 LYS A C 1
ATOM 1222 O O . LYS A 1 164 ? 8.490 11.081 -13.752 1.00 89.25 164 LYS A O 1
ATOM 1227 N N . ASN A 1 165 ? 7.914 11.567 -15.854 1.00 88.88 165 ASN A N 1
ATOM 1228 C CA . ASN A 1 165 ? 9.152 11.061 -16.463 1.00 88.88 165 ASN A CA 1
ATOM 1229 C C . ASN A 1 165 ? 9.403 9.583 -16.081 1.00 88.88 165 ASN A C 1
ATOM 1231 O O . ASN A 1 165 ? 8.633 8.703 -16.456 1.00 88.88 165 ASN A O 1
ATOM 1235 N N . ASN A 1 166 ? 10.468 9.316 -15.329 1.00 86.44 166 ASN A N 1
ATOM 1236 C CA . ASN A 1 166 ? 10.888 8.009 -14.830 1.00 86.44 166 ASN A CA 1
ATOM 1237 C C . ASN A 1 166 ? 10.524 7.757 -13.353 1.00 86.44 166 ASN A C 1
ATOM 1239 O O . ASN A 1 166 ? 10.994 6.781 -12.773 1.00 86.44 166 ASN A O 1
ATOM 1243 N N . GLU A 1 167 ? 9.700 8.618 -12.760 1.00 88.12 167 GLU A N 1
ATOM 1244 C CA . GLU A 1 167 ? 9.183 8.514 -11.394 1.00 88.12 167 GLU A CA 1
ATOM 1245 C C . GLU A 1 167 ? 7.718 8.051 -11.443 1.00 88.12 167 GLU A C 1
ATOM 1247 O O . GLU A 1 167 ? 6.919 8.573 -12.228 1.00 88.12 167 GLU A O 1
ATOM 1252 N N . ILE A 1 168 ? 7.354 7.064 -10.621 1.00 86.31 168 ILE A N 1
ATOM 1253 C CA . ILE A 1 168 ? 5.972 6.595 -10.445 1.00 86.31 168 ILE A CA 1
ATOM 1254 C C . ILE A 1 168 ? 5.593 6.765 -8.976 1.00 86.31 168 ILE A C 1
ATOM 1256 O O . ILE A 1 168 ? 6.110 6.050 -8.120 1.00 86.31 168 ILE A O 1
ATOM 1260 N N . THR A 1 169 ? 4.670 7.681 -8.691 1.00 88.69 169 THR A N 1
ATOM 1261 C CA . THR A 1 169 ? 4.115 7.900 -7.348 1.00 88.69 169 THR A CA 1
ATOM 1262 C C . THR A 1 169 ? 2.820 7.106 -7.206 1.00 88.69 169 THR A C 1
ATOM 1264 O O . THR A 1 169 ? 1.874 7.322 -7.968 1.00 88.69 169 THR A O 1
ATOM 1267 N N . TYR A 1 170 ? 2.749 6.207 -6.225 1.00 85.38 170 TYR A N 1
ATOM 1268 C CA . TYR A 1 170 ? 1.515 5.529 -5.822 1.00 85.38 170 TYR A CA 1
ATOM 1269 C C . TYR A 1 170 ? 0.940 6.191 -4.570 1.00 85.38 170 TYR A C 1
ATOM 1271 O O . TYR A 1 170 ? 1.667 6.409 -3.604 1.00 85.38 170 TYR A O 1
ATOM 1279 N N . ASN A 1 171 ? -0.367 6.459 -4.567 1.00 85.81 171 ASN A N 1
ATOM 1280 C CA . ASN A 1 171 ? -1.105 6.939 -3.403 1.00 85.81 171 ASN A CA 1
ATOM 1281 C C . ASN A 1 171 ? -2.156 5.894 -3.014 1.00 85.81 171 ASN A C 1
ATOM 1283 O O . ASN A 1 171 ? -3.087 5.617 -3.772 1.00 85.81 171 ASN A O 1
ATOM 1287 N N . GLY A 1 172 ? -2.000 5.320 -1.825 1.00 83.38 172 GLY A N 1
ATOM 1288 C CA . GLY A 1 172 ? -2.911 4.351 -1.234 1.00 83.38 172 GLY A CA 1
ATOM 1289 C C . GLY A 1 172 ? -3.557 4.871 0.046 1.00 83.38 172 GLY A C 1
ATOM 1290 O O . GLY A 1 172 ? -3.178 5.903 0.603 1.00 83.38 172 GLY A O 1
ATOM 1291 N N . LYS A 1 173 ? -4.543 4.121 0.535 1.00 85.44 173 LYS A N 1
ATOM 1292 C CA . LYS A 1 173 ? -5.222 4.385 1.802 1.00 85.44 173 LYS A CA 1
ATOM 1293 C C . LYS A 1 173 ? -5.390 3.077 2.574 1.00 85.44 173 LYS A C 1
ATOM 1295 O O . LYS A 1 173 ? -5.871 2.091 2.018 1.00 85.44 173 LYS A O 1
ATOM 1300 N N . LEU A 1 174 ? -4.976 3.062 3.839 1.00 83.94 174 LEU A N 1
ATOM 1301 C CA . LEU A 1 174 ? -5.297 1.981 4.770 1.00 83.94 174 LEU A CA 1
ATOM 1302 C C . LEU A 1 174 ? -6.777 2.050 5.160 1.00 83.94 174 LEU A C 1
ATOM 1304 O O . LEU A 1 174 ? -7.401 3.110 5.114 1.00 83.94 174 LEU A O 1
ATOM 1308 N N . THR A 1 175 ? -7.340 0.924 5.585 1.00 88.44 175 THR A N 1
ATOM 1309 C CA . THR A 1 175 ? -8.692 0.887 6.157 1.00 88.44 175 THR A CA 1
ATOM 1310 C C . THR A 1 175 ? -8.657 0.231 7.527 1.00 88.44 175 THR A C 1
ATOM 1312 O O . THR A 1 175 ? -7.797 -0.607 7.809 1.00 88.44 175 THR A O 1
ATOM 1315 N N . TRP A 1 176 ? -9.582 0.623 8.401 1.00 86.62 176 TRP A N 1
ATOM 1316 C CA . TRP A 1 176 ? -9.780 -0.081 9.661 1.00 86.62 176 TRP A CA 1
ATOM 1317 C C . TRP A 1 176 ? -10.173 -1.528 9.391 1.00 86.62 176 TRP A C 1
ATOM 1319 O O . TRP A 1 176 ? -10.919 -1.820 8.457 1.00 86.62 176 TRP A O 1
ATOM 1329 N N . GLY A 1 177 ? -9.652 -2.434 10.206 1.00 89.62 177 GLY A N 1
ATOM 1330 C CA . GLY A 1 177 ? -9.967 -3.847 10.104 1.00 89.62 177 GLY A CA 1
ATOM 1331 C C . GLY A 1 177 ? -11.355 -4.187 10.647 1.00 89.62 177 GLY A C 1
ATOM 1332 O O . GLY A 1 177 ? -12.059 -3.368 11.254 1.00 89.62 177 GLY A O 1
ATOM 1333 N N . SER A 1 178 ? -11.746 -5.440 10.451 1.00 93.12 178 SER A N 1
ATOM 1334 C CA . SER A 1 178 ? -13.022 -5.994 10.903 1.00 93.12 178 SER A CA 1
ATOM 1335 C C . SER A 1 178 ? -13.251 -5.904 12.420 1.00 93.12 178 SER A C 1
ATOM 1337 O O . SER A 1 178 ? -14.409 -5.842 12.835 1.00 93.12 178 SER A O 1
ATOM 1339 N N . TYR A 1 179 ? -12.205 -5.780 13.251 1.00 91.56 179 TYR A N 1
ATOM 1340 C CA . TYR A 1 179 ? -12.342 -5.524 14.694 1.00 91.56 179 TYR A CA 1
ATOM 1341 C C . TYR A 1 179 ? -13.122 -4.230 14.985 1.00 91.56 179 TYR A C 1
ATOM 1343 O O . TYR A 1 179 ? -13.998 -4.205 15.852 1.00 91.56 179 TYR A O 1
ATOM 1351 N N . PHE A 1 180 ? -12.870 -3.179 14.199 1.00 86.94 180 PHE A N 1
ATOM 1352 C CA . PHE A 1 180 ? -13.583 -1.899 14.271 1.00 86.94 180 PHE A CA 1
ATOM 1353 C C . PHE A 1 180 ? -14.753 -1.807 13.273 1.00 86.94 180 PHE A C 1
ATOM 1355 O O . PHE A 1 180 ? -15.298 -0.734 13.027 1.00 86.94 180 PHE A O 1
ATOM 1362 N N . GLY A 1 181 ? -15.155 -2.933 12.672 1.00 90.31 181 GLY A N 1
ATOM 1363 C CA . GLY A 1 181 ? -16.254 -2.983 11.705 1.00 90.31 181 GLY A CA 1
ATOM 1364 C C . GLY A 1 181 ? -15.963 -2.286 10.370 1.00 90.31 181 GLY A C 1
ATOM 1365 O O . GLY A 1 181 ? -16.909 -1.890 9.691 1.00 90.31 181 GLY A O 1
ATOM 1366 N N . GLY A 1 182 ? -14.688 -2.117 9.994 1.00 88.56 182 GLY A N 1
ATOM 1367 C CA . GLY A 1 182 ? -14.299 -1.469 8.734 1.00 88.56 182 GLY A CA 1
ATOM 1368 C C . GLY A 1 182 ? -14.429 0.061 8.718 1.00 88.56 182 GLY A C 1
ATOM 1369 O O . GLY A 1 182 ? -14.428 0.658 7.643 1.00 88.56 182 GLY A O 1
ATOM 1370 N N . LYS A 1 183 ? -14.591 0.694 9.886 1.00 87.12 183 LYS A N 1
ATOM 1371 C CA . LYS A 1 183 ? -14.946 2.114 10.064 1.00 87.12 183 LYS A CA 1
ATOM 1372 C C . LYS A 1 183 ? -14.078 2.786 11.122 1.00 87.12 183 LYS A C 1
ATOM 1374 O O . LYS A 1 183 ? -13.433 2.093 11.908 1.00 87.12 183 LYS A O 1
ATOM 1379 N N . ASN A 1 184 ? -14.085 4.1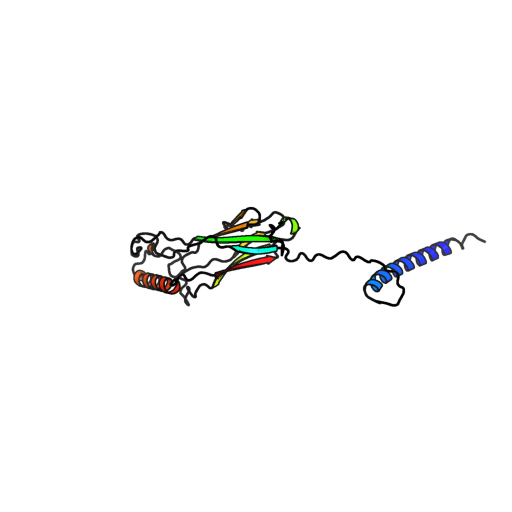21 11.167 1.00 83.75 184 ASN A N 1
ATOM 1380 C CA . ASN A 1 184 ? -13.385 4.825 12.239 1.00 83.75 184 ASN A CA 1
ATOM 1381 C C . ASN A 1 184 ? -14.025 4.470 13.601 1.00 83.75 184 ASN A C 1
ATOM 1383 O O . ASN A 1 184 ? -15.253 4.460 13.706 1.00 83.75 184 ASN A O 1
ATOM 1387 N N . PRO A 1 185 ? -13.239 4.212 14.663 1.00 81.00 185 PRO A N 1
ATOM 1388 C CA . PRO A 1 185 ? -13.768 3.918 15.995 1.00 81.00 185 PRO A CA 1
ATOM 1389 C C . PRO A 1 185 ? -14.739 4.966 16.576 1.00 81.00 185 PRO A C 1
ATOM 1391 O O . PRO A 1 185 ? -15.568 4.598 17.408 1.00 81.00 185 PRO A O 1
ATOM 1394 N N . SER A 1 186 ? -14.693 6.236 16.145 1.00 77.56 186 SER A N 1
ATOM 1395 C CA . SER A 1 186 ? -15.672 7.267 16.538 1.00 77.56 186 SER A CA 1
ATOM 1396 C C . SER A 1 186 ? -17.072 7.037 15.945 1.00 77.56 186 SER A C 1
ATOM 1398 O O . SER A 1 186 ? -18.069 7.441 16.548 1.00 77.56 186 SER A O 1
ATOM 1400 N N . GLU A 1 187 ? -17.178 6.314 14.822 1.00 82.88 187 GLU A N 1
ATOM 1401 C CA . GLU A 1 187 ? -18.446 5.890 14.203 1.00 82.88 187 GLU A CA 1
ATOM 1402 C C . GLU A 1 187 ? -19.136 4.737 14.960 1.00 82.88 187 GLU A C 1
ATOM 1404 O O . GLU A 1 187 ? -20.166 4.226 14.505 1.00 82.88 187 GLU A O 1
ATOM 1409 N N . LEU A 1 188 ? -18.591 4.286 16.098 1.00 82.31 188 LEU A N 1
ATOM 1410 C CA . LEU A 1 188 ? -19.182 3.205 16.880 1.00 82.31 188 LEU A CA 1
ATOM 1411 C C . LEU A 1 188 ? -20.631 3.539 17.278 1.00 82.31 188 LEU A C 1
ATOM 1413 O O . LEU A 1 188 ? -20.898 4.482 18.021 1.00 82.31 188 LEU A O 1
ATOM 1417 N N . ALA A 1 189 ? -21.574 2.712 16.821 1.00 85.88 189 ALA A N 1
ATOM 1418 C CA . ALA A 1 189 ? -22.999 2.842 17.135 1.00 85.88 189 ALA A CA 1
ATOM 1419 C C . ALA A 1 189 ? -23.466 1.945 18.299 1.00 85.88 189 ALA A C 1
ATOM 1421 O O . ALA A 1 189 ? -24.534 2.183 18.864 1.00 85.88 189 ALA A O 1
ATOM 1422 N N . ASP A 1 190 ? -22.685 0.920 18.650 1.00 86.50 190 ASP A N 1
ATOM 1423 C CA . ASP A 1 190 ? -23.029 -0.106 19.639 1.00 86.50 190 ASP A CA 1
ATOM 1424 C C . ASP A 1 190 ? -22.288 0.145 20.969 1.00 86.50 190 ASP A C 1
ATOM 1426 O O . ASP A 1 190 ? -21.078 -0.088 21.044 1.00 86.50 190 ASP A O 1
ATOM 1430 N N . PRO A 1 191 ? -22.979 0.593 22.037 1.00 83.25 191 PRO A N 1
ATOM 1431 C CA . PRO A 1 191 ? -22.333 0.907 23.309 1.00 83.25 191 PRO A CA 1
ATOM 1432 C C . PRO A 1 191 ? -21.696 -0.316 23.983 1.00 83.25 191 PRO A C 1
ATOM 1434 O O . PRO A 1 191 ? -20.797 -0.151 24.802 1.00 83.25 191 PRO A O 1
ATOM 1437 N N . THR A 1 192 ? -22.108 -1.543 23.639 1.00 92.44 192 THR A N 1
ATOM 1438 C CA . THR A 1 192 ? -21.555 -2.765 24.254 1.00 92.44 192 THR A CA 1
ATOM 1439 C C . THR A 1 192 ? -20.122 -3.068 23.809 1.00 92.44 192 THR A C 1
ATOM 1441 O O . THR A 1 192 ? -19.439 -3.874 24.436 1.00 92.44 192 THR A O 1
ATOM 1444 N N . LYS A 1 193 ? -19.637 -2.400 22.752 1.00 85.44 193 LYS A N 1
ATOM 1445 C CA . LYS A 1 193 ? -18.291 -2.590 22.187 1.00 85.44 193 LYS A CA 1
ATOM 1446 C C . LYS A 1 193 ? -17.284 -1.516 22.600 1.00 85.44 193 LYS A C 1
ATOM 1448 O O . LYS A 1 193 ? -16.126 -1.612 22.199 1.00 85.44 193 LYS A O 1
ATOM 1453 N N . VAL A 1 194 ? -17.688 -0.521 23.394 1.00 81.50 194 VAL A N 1
ATOM 1454 C CA . VAL A 1 194 ? -16.844 0.632 23.764 1.00 81.50 194 VAL A CA 1
ATOM 1455 C C . VAL A 1 194 ? -15.543 0.185 24.432 1.00 81.50 194 VAL A C 1
ATOM 1457 O O . VAL A 1 194 ? -14.466 0.512 23.935 1.00 81.50 194 VAL A O 1
ATOM 1460 N N . ASP A 1 195 ? -15.625 -0.648 25.472 1.00 84.50 195 ASP A N 1
ATOM 1461 C CA . ASP A 1 195 ? -14.444 -1.159 26.185 1.00 84.50 195 ASP A CA 1
ATOM 1462 C C . ASP A 1 195 ? -13.514 -1.964 25.262 1.00 84.50 195 ASP A C 1
ATOM 1464 O O . ASP A 1 195 ? -12.290 -1.853 25.338 1.00 84.50 195 ASP A O 1
ATOM 1468 N N . SER A 1 196 ? -14.094 -2.732 24.332 1.00 87.38 196 SER A N 1
ATOM 1469 C CA . SER A 1 196 ? -13.350 -3.492 23.324 1.00 87.38 196 SER A CA 1
ATOM 1470 C C . SER A 1 196 ? -12.605 -2.563 22.359 1.00 87.38 196 SER A C 1
ATOM 1472 O O . SER A 1 196 ? -11.427 -2.774 22.082 1.00 87.38 196 SER A O 1
ATOM 1474 N N . TYR A 1 197 ? -13.252 -1.506 21.865 1.00 84.88 197 TYR A N 1
ATOM 1475 C CA . TYR A 1 197 ? -12.628 -0.555 20.942 1.00 84.88 197 TYR A CA 1
ATOM 1476 C C . TYR A 1 197 ? -11.526 0.255 21.641 1.00 84.88 197 TYR A C 1
ATOM 1478 O O . TYR A 1 197 ? -10.454 0.445 21.068 1.00 84.88 197 TYR A O 1
ATOM 1486 N N . ILE A 1 198 ? -11.737 0.655 22.901 1.00 78.56 198 ILE A N 1
ATOM 1487 C CA . ILE A 1 198 ? -10.714 1.305 23.736 1.00 78.56 198 ILE A CA 1
ATOM 1488 C C . ILE A 1 198 ? -9.513 0.371 23.955 1.00 78.56 198 ILE A C 1
ATOM 1490 O O . ILE A 1 198 ? -8.367 0.806 23.831 1.00 78.56 198 ILE A O 1
ATOM 1494 N N . ALA A 1 199 ? -9.743 -0.916 24.234 1.00 85.44 199 ALA A N 1
ATOM 1495 C CA . ALA A 1 199 ? -8.668 -1.900 24.364 1.00 85.44 199 ALA A CA 1
ATOM 1496 C C . ALA A 1 199 ? -7.864 -2.052 23.058 1.00 85.44 199 ALA A C 1
ATOM 1498 O O . ALA A 1 199 ? -6.634 -2.023 23.096 1.00 85.44 199 ALA A O 1
ATOM 1499 N N . GLY A 1 200 ? -8.538 -2.131 21.905 1.00 81.38 200 GLY A N 1
ATOM 1500 C CA . GLY A 1 200 ? -7.886 -2.203 20.593 1.00 81.38 200 GLY A CA 1
ATOM 1501 C C . GLY A 1 200 ? -7.079 -0.953 20.228 1.00 81.38 200 GLY A C 1
ATOM 1502 O O . GLY A 1 200 ? -5.965 -1.059 19.720 1.00 81.38 200 GLY A O 1
ATOM 1503 N N . LEU A 1 201 ? -7.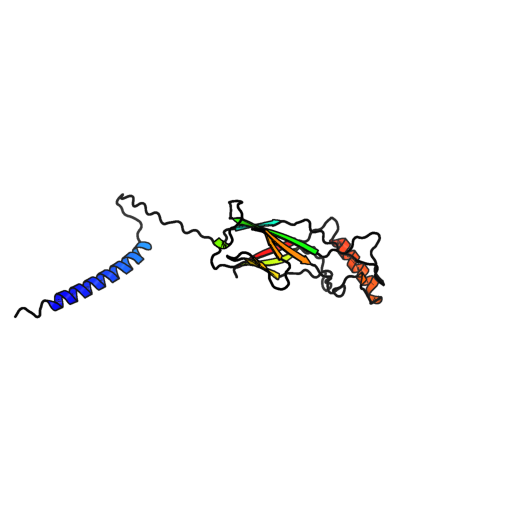589 0.241 20.542 1.00 82.44 201 LEU A N 1
ATOM 1504 C CA . LEU A 1 201 ? -6.863 1.499 20.335 1.00 82.44 201 LEU A CA 1
ATOM 1505 C C . LEU A 1 201 ? -5.621 1.611 21.233 1.00 82.44 201 LEU A C 1
ATOM 1507 O O . LEU A 1 201 ? -4.562 2.043 20.775 1.00 82.44 201 LEU A O 1
ATOM 1511 N N . ASN A 1 202 ? -5.714 1.172 22.492 1.00 79.38 202 ASN A N 1
ATOM 1512 C CA . ASN A 1 202 ? -4.559 1.109 23.391 1.00 79.38 202 ASN A CA 1
ATOM 1513 C C . ASN A 1 202 ? -3.514 0.080 22.928 1.00 79.38 202 ASN A C 1
ATOM 1515 O O . ASN A 1 202 ? -2.317 0.346 23.039 1.00 79.38 202 ASN A O 1
ATOM 1519 N N . TYR A 1 203 ? -3.949 -1.055 22.371 1.00 83.50 203 TYR A N 1
ATOM 1520 C CA . TYR A 1 203 ? -3.061 -2.042 21.756 1.00 83.50 203 TYR A CA 1
ATOM 1521 C C . TYR A 1 203 ? -2.294 -1.444 20.564 1.00 83.50 203 TYR A C 1
ATOM 1523 O O . TYR A 1 203 ? -1.064 -1.463 20.559 1.00 83.50 203 TYR A O 1
ATOM 1531 N N . LEU A 1 204 ? -2.997 -0.810 19.616 1.00 79.12 204 LEU A N 1
ATOM 1532 C CA . LEU A 1 204 ? -2.382 -0.127 18.469 1.00 79.12 204 LEU A CA 1
ATOM 1533 C C . LEU A 1 204 ? -1.359 0.932 18.897 1.00 79.12 204 LEU A C 1
ATOM 1535 O O . LEU A 1 204 ? -0.246 0.962 18.375 1.00 79.12 204 LEU A O 1
ATOM 1539 N N . LYS A 1 205 ? -1.701 1.756 19.894 1.00 77.00 205 LYS A N 1
ATOM 1540 C CA . LYS A 1 205 ? -0.787 2.741 20.491 1.00 77.00 205 LYS A CA 1
ATOM 1541 C C . LYS A 1 205 ? 0.459 2.090 21.110 1.00 77.00 205 LYS A C 1
ATOM 1543 O O . LYS A 1 205 ? 1.535 2.680 21.076 1.00 77.00 205 LYS A O 1
ATOM 1548 N N . GLY A 1 206 ? 0.323 0.885 21.664 1.00 76.25 206 GLY A N 1
ATOM 1549 C CA . GLY A 1 206 ? 1.430 0.089 22.194 1.00 76.25 206 GLY A CA 1
ATOM 1550 C C . GLY A 1 206 ? 2.350 -0.490 21.114 1.00 76.25 206 GLY A C 1
ATOM 1551 O O . GLY A 1 206 ? 3.560 -0.528 21.327 1.00 76.25 206 GLY A O 1
ATOM 1552 N N . CYS A 1 207 ? 1.806 -0.897 19.963 1.00 74.19 207 CYS A N 1
ATOM 1553 C CA . CYS A 1 207 ? 2.584 -1.394 18.820 1.00 74.19 207 CYS A CA 1
ATOM 1554 C C . CYS A 1 207 ? 3.266 -0.274 18.018 1.00 74.19 207 CYS A C 1
ATOM 1556 O O . CYS A 1 207 ? 4.356 -0.483 17.495 1.00 74.19 207 CYS A O 1
ATOM 1558 N N . LEU A 1 208 ? 2.650 0.911 17.943 1.00 74.31 208 LEU A N 1
ATOM 1559 C CA . LEU A 1 208 ? 3.144 2.074 17.188 1.00 74.31 208 LEU A CA 1
ATOM 1560 C C . LEU A 1 208 ? 3.990 3.060 18.007 1.00 74.31 208 LEU A C 1
ATOM 1562 O O . LEU A 1 208 ? 4.310 4.155 17.539 1.00 74.31 208 LEU A O 1
ATOM 1566 N N . LYS A 1 209 ? 4.364 2.693 19.234 1.00 69.62 209 LYS A N 1
ATOM 1567 C CA . LYS A 1 209 ? 5.318 3.468 20.035 1.00 69.62 209 LYS A CA 1
ATOM 1568 C C . LYS A 1 209 ? 6.677 3.587 19.327 1.00 69.62 209 LYS A C 1
ATOM 1570 O O . LYS A 1 209 ? 6.990 2.828 18.414 1.00 69.62 209 LYS A O 1
ATOM 1575 N N . ASP A 1 210 ? 7.499 4.521 19.798 1.00 68.88 210 ASP A N 1
ATOM 1576 C CA . ASP A 1 210 ? 8.901 4.669 19.384 1.00 68.88 210 ASP A CA 1
ATOM 1577 C C . ASP A 1 210 ? 9.096 4.889 17.860 1.00 68.88 210 ASP A C 1
ATOM 1579 O O . ASP A 1 210 ? 10.142 4.561 17.305 1.00 68.88 210 ASP A O 1
ATOM 1583 N N . ASN A 1 211 ? 8.095 5.484 17.190 1.00 61.31 211 ASN A N 1
ATOM 1584 C CA . ASN A 1 211 ? 8.039 5.730 15.738 1.00 61.31 211 ASN A CA 1
ATOM 1585 C C . ASN A 1 211 ? 8.169 4.456 14.881 1.00 61.31 211 ASN A C 1
ATOM 1587 O O . ASN A 1 211 ? 8.836 4.461 13.844 1.00 61.31 211 ASN A O 1
ATOM 1591 N N . ALA A 1 212 ? 7.538 3.359 15.306 1.00 68.75 212 ALA A N 1
ATOM 1592 C CA . ALA A 1 212 ? 7.544 2.110 14.553 1.00 68.75 212 ALA A CA 1
ATOM 1593 C C . ALA A 1 212 ? 6.979 2.300 13.127 1.00 68.75 212 ALA A C 1
ATOM 1595 O O . ALA A 1 212 ? 5.872 2.807 12.939 1.00 68.75 212 ALA A O 1
ATOM 1596 N N . ALA A 1 213 ? 7.756 1.892 12.121 1.00 69.31 213 ALA A N 1
ATOM 1597 C CA . ALA A 1 213 ? 7.461 2.123 10.710 1.00 69.31 213 ALA A CA 1
ATOM 1598 C C . ALA A 1 213 ? 6.939 0.858 10.014 1.00 69.31 213 ALA A C 1
ATOM 1600 O O . ALA A 1 213 ? 7.435 -0.245 10.242 1.00 69.31 213 ALA A O 1
ATOM 1601 N N . PHE A 1 214 ? 5.977 1.031 9.108 1.00 72.88 214 PHE A N 1
ATOM 1602 C CA . PHE A 1 214 ? 5.483 -0.047 8.254 1.00 72.88 214 PHE A CA 1
ATOM 1603 C C . PHE A 1 214 ? 6.419 -0.308 7.079 1.00 72.88 214 PHE A C 1
ATOM 1605 O O . PHE A 1 214 ? 6.829 0.624 6.386 1.00 72.88 214 PHE A O 1
ATOM 1612 N N . LYS A 1 215 ? 6.692 -1.583 6.787 1.00 75.44 215 LYS A N 1
ATOM 1613 C CA . LYS A 1 215 ? 7.490 -1.956 5.616 1.00 75.44 215 LYS A CA 1
ATOM 1614 C C . LYS A 1 215 ? 6.602 -2.315 4.431 1.00 75.44 215 LYS A C 1
ATOM 1616 O O . LYS A 1 215 ? 5.943 -3.356 4.433 1.00 75.44 215 LYS A O 1
ATOM 1621 N N . ILE A 1 216 ? 6.648 -1.488 3.391 1.00 77.38 216 ILE A N 1
ATOM 1622 C CA . ILE A 1 216 ? 6.102 -1.808 2.069 1.00 77.38 216 ILE A CA 1
ATOM 1623 C C . ILE A 1 216 ? 7.196 -2.513 1.260 1.00 77.38 216 ILE A C 1
ATOM 1625 O O . ILE A 1 216 ? 8.347 -2.086 1.232 1.00 77.38 216 ILE A O 1
ATOM 1629 N N . THR A 1 217 ? 6.846 -3.617 0.610 1.00 80.06 217 THR A N 1
ATOM 1630 C CA . THR A 1 217 ? 7.671 -4.278 -0.407 1.00 80.06 217 THR A CA 1
ATOM 1631 C C . THR A 1 217 ? 7.008 -4.112 -1.758 1.00 80.06 217 THR A C 1
ATOM 1633 O O . THR A 1 217 ? 5.796 -4.289 -1.876 1.00 80.06 217 THR A O 1
ATOM 1636 N N . VAL A 1 218 ? 7.815 -3.778 -2.761 1.00 79.00 218 VAL A N 1
ATOM 1637 C CA . VAL A 1 218 ? 7.396 -3.641 -4.153 1.00 79.00 218 VAL A CA 1
ATOM 1638 C C . VAL A 1 218 ? 8.123 -4.695 -4.977 1.00 79.00 218 VAL A C 1
ATOM 1640 O O . VAL A 1 218 ? 9.348 -4.781 -4.933 1.00 79.00 218 VAL A O 1
ATOM 1643 N N . ASN A 1 219 ? 7.359 -5.484 -5.726 1.00 80.56 219 ASN A N 1
ATOM 1644 C CA . ASN A 1 219 ? 7.848 -6.513 -6.633 1.00 80.56 219 ASN A CA 1
ATOM 1645 C C . ASN A 1 219 ? 7.514 -6.099 -8.067 1.00 80.56 219 ASN A C 1
ATOM 1647 O O . ASN A 1 219 ? 6.407 -5.634 -8.335 1.00 80.56 219 ASN A O 1
ATOM 1651 N N . ILE A 1 220 ? 8.454 -6.275 -8.992 1.00 80.88 220 ILE A N 1
ATOM 1652 C CA . ILE A 1 220 ? 8.244 -5.997 -10.416 1.00 80.88 220 ILE A CA 1
ATOM 1653 C C . ILE A 1 220 ? 8.376 -7.317 -11.160 1.00 80.88 220 ILE A C 1
ATOM 1655 O O . ILE A 1 220 ? 9.449 -7.919 -11.203 1.00 80.88 220 ILE A O 1
ATOM 1659 N N . GLU A 1 221 ? 7.264 -7.783 -11.710 1.00 81.94 221 GLU A N 1
ATOM 1660 C CA . GLU A 1 221 ? 7.135 -9.108 -12.307 1.00 81.94 221 GLU A CA 1
ATOM 1661 C C . GLU A 1 221 ? 6.845 -8.978 -13.799 1.00 81.94 221 GLU A C 1
ATOM 1663 O O . GLU A 1 221 ? 6.109 -8.089 -14.220 1.00 81.94 221 GLU A O 1
ATOM 1668 N N . LYS A 1 222 ? 7.420 -9.857 -14.623 1.00 81.19 222 LYS A N 1
ATOM 1669 C CA . LYS A 1 222 ? 7.102 -9.881 -16.053 1.00 81.19 222 LYS A CA 1
ATOM 1670 C C . LYS A 1 222 ? 5.659 -10.357 -16.254 1.00 81.19 222 LYS A C 1
ATOM 1672 O O . LYS A 1 222 ? 5.256 -11.333 -15.623 1.00 81.19 222 LYS A O 1
ATOM 1677 N N . LYS A 1 223 ? 4.927 -9.657 -17.120 1.00 71.81 223 LYS A N 1
ATOM 1678 C CA . LYS A 1 223 ? 3.554 -9.981 -17.521 1.00 71.81 223 LYS A CA 1
ATOM 1679 C C . LYS A 1 223 ? 3.518 -11.099 -18.570 1.00 71.81 223 LYS A C 1
ATOM 1681 O O . LYS A 1 223 ? 4.477 -11.170 -19.377 1.00 71.81 223 LYS A O 1
#

Radius of gyration: 33.63 Å; chains: 1; bounding box: 71×60×109 Å

Secondary structure (DSSP, 8-state):
--STHHHHHHHHHHHHHHHHHHHHHHHHHHHTTS--------------------TT-EEEEEE------B-S--S--SS---SSSPPPPB-EEEEEEEEEETTT-SBP-GGGGTT--EEEEEEEEE-TT-SBTTB-SEE---EEEEEEETTEEEEPTT-EEEEETTEEEEEEE-EE-GGGTTS-GGG---GGGHHHHHHHHHHHHHHSGGGPPPEEEEEEEE-

Foldseek 3Di:
DPDPPVVVVVVVVVVVVVVVVVVVVVVVVVVVPDDDDDDDPPPPVPPPDDDDDVVDFKDKDKDFDPDDQAAAQQAQFPQDHDDPPDHGGDQKGKMKIFIAGPPPRHGDQQLVQPAWKKWKKKWFDCPLPLADDVRQQKDTDITTQFMGHNVGTDGDPPWDWDDDRRMIMGMDGIFTDCQCPRDRVSHDPDNVCSVVVVVSVVSNCVSCPPNDDIDMDMDIGID

Sequence (223 aa):
MKKKVRNNKVILASILALGCLTAASVGFSSWVIAAQNTDDTSNVNVTVDGVKDHRYNFDVTASSSDSTIQLGPSTEGKYISPSGSASEENLNFNFELTFTARGSGAAFDFTSLGDQSFDIKFSFTDTLNINEVGKEYINFPSGTIGTISNSGFTASSDVTATQKNNEITYNGKLTWGSYFGGKNPSELADPTKVDSYIAGLNYLKGCLKDNAAFKITVNIEKK

pLDDT: mean 70.37, std 17.87, range [26.08, 95.06]